Protein AF-A0AAP0E0J1-F1 (afdb_monomer_lite)

Sequence (272 aa):
MVQCCVVRVCVLVGDLDFHCGVVVLFGLFVNVFTDSGEQCCAVGLPSTINASVFDPFLRFWVDRRPNHHHLRLRGVPRRLCSPCVLTAHPTLFCPLCLEPHLLEQRVVPCSRCPSTAHLSCAAKSSPFLCPSCSGHSRPQFGDDDARVVVAAARIALLSLRRAAAARRAEAEWRAKEAALARKRAVEALERLASLCNWDGEEEEEEEEEEEEESESAVMAKKKAKKKKKKKKLRGYGKDGVFMNNGDALNVRLRDWVKLKMEENKKKKKKKK

Secondary structure (DSSP, 8-state):
----------------------------------TTS---------TT--GGGHHHHHHHHHHS---EEEEEETTEEEEEEHHHHHHH-TTSB-TTT--B--TT--EEE-SSSS-EEEHHHHTT-SS---TTTS-------TTTHHHHHHHHHHHHHHHHHHHHHHHHHHHHHHHHHHHHHHHHHHHHHHHHHHHHHHHHHHHHHHHHHHHHHHHHHHHHHHHHHHHHHHHHTTS-----------SSHHHHHHHHHHHHHHHHHHHHHTT-

Structure (mmCIF, N/CA/C/O backbone):
data_AF-A0AAP0E0J1-F1
#
_entry.id   AF-A0AAP0E0J1-F1
#
loop_
_atom_site.group_PDB
_atom_site.id
_atom_site.type_symbol
_atom_site.label_atom_id
_atom_site.label_alt_id
_atom_site.label_comp_id
_atom_site.label_asym_id
_atom_site.label_entity_id
_atom_site.label_seq_id
_atom_site.pdbx_PDB_ins_code
_atom_site.Cartn_x
_atom_site.Cartn_y
_atom_site.Cartn_z
_atom_site.occupancy
_atom_site.B_iso_or_equiv
_atom_site.auth_seq_id
_atom_site.auth_comp_id
_atom_site.auth_asym_id
_atom_site.auth_atom_id
_atom_site.pdbx_PDB_model_num
ATOM 1 N N . MET A 1 1 ? 25.194 20.420 3.749 1.00 32.22 1 MET A N 1
ATOM 2 C CA . MET A 1 1 ? 26.110 19.364 4.231 1.00 32.22 1 MET A CA 1
ATOM 3 C C . MET A 1 1 ? 26.492 18.503 3.041 1.00 32.22 1 MET A C 1
ATOM 5 O O . MET A 1 1 ? 25.659 17.759 2.544 1.00 32.22 1 MET A O 1
ATOM 9 N N . VAL A 1 2 ? 27.692 18.719 2.500 1.00 25.61 2 VAL A N 1
ATOM 10 C CA . VAL A 1 2 ? 28.214 17.996 1.333 1.00 25.61 2 VAL A CA 1
ATOM 11 C C . VAL A 1 2 ? 28.969 16.787 1.867 1.00 25.61 2 VAL A C 1
ATOM 13 O O . VAL A 1 2 ? 30.027 16.941 2.467 1.00 25.61 2 VAL A O 1
ATOM 16 N N . GLN A 1 3 ? 28.399 15.597 1.713 1.00 24.94 3 GLN A N 1
ATOM 17 C CA . GLN A 1 3 ? 29.087 14.354 2.043 1.00 24.94 3 GLN A CA 1
ATOM 18 C C . GLN A 1 3 ? 29.902 13.948 0.810 1.00 24.94 3 GLN A C 1
ATOM 20 O O . GLN A 1 3 ? 29.361 13.446 -0.175 1.00 24.94 3 GLN A O 1
ATOM 25 N N . CYS A 1 4 ? 31.200 14.249 0.832 1.00 25.47 4 CYS A N 1
ATOM 26 C CA . CYS A 1 4 ? 32.152 13.710 -0.131 1.00 25.47 4 CYS A CA 1
ATOM 27 C C . CYS A 1 4 ? 32.190 12.185 0.030 1.00 25.47 4 CYS A C 1
ATOM 29 O O . CYS A 1 4 ? 32.478 11.680 1.115 1.00 25.47 4 CYS A O 1
ATOM 31 N N . CYS A 1 5 ? 31.889 11.449 -1.040 1.00 27.12 5 CYS A N 1
ATOM 32 C CA . CYS A 1 5 ? 32.073 10.002 -1.081 1.00 27.12 5 CYS A CA 1
ATOM 33 C C . CYS A 1 5 ? 33.576 9.709 -1.126 1.00 27.12 5 CYS A C 1
ATOM 35 O O . CYS A 1 5 ? 34.190 9.740 -2.189 1.00 27.12 5 CYS A O 1
ATOM 37 N N . VAL A 1 6 ? 34.183 9.455 0.033 1.00 29.28 6 VAL A N 1
ATOM 38 C CA . VAL A 1 6 ? 35.519 8.860 0.103 1.00 29.28 6 VAL A CA 1
ATOM 39 C C . VAL A 1 6 ? 35.357 7.391 -0.276 1.00 29.28 6 VAL A C 1
ATOM 41 O O . VAL A 1 6 ? 34.816 6.605 0.499 1.00 29.28 6 VAL A O 1
ATOM 44 N N . VAL A 1 7 ? 35.791 7.014 -1.480 1.00 30.50 7 VAL A N 1
ATOM 45 C CA . VAL A 1 7 ? 35.937 5.601 -1.849 1.00 30.50 7 VAL A CA 1
ATOM 46 C C . VAL A 1 7 ? 37.110 5.058 -1.040 1.00 30.50 7 VAL A C 1
ATOM 48 O O . VAL A 1 7 ? 38.271 5.199 -1.418 1.00 30.50 7 VAL A O 1
ATOM 51 N N . ARG A 1 8 ? 36.813 4.490 0.127 1.00 32.59 8 ARG A N 1
ATOM 52 C CA . ARG A 1 8 ? 37.800 3.777 0.933 1.00 32.59 8 ARG A CA 1
ATOM 53 C C . ARG A 1 8 ? 37.925 2.376 0.339 1.00 32.59 8 ARG A C 1
ATOM 55 O O . ARG A 1 8 ? 37.055 1.534 0.533 1.00 32.59 8 ARG A O 1
ATOM 62 N N . VAL A 1 9 ? 38.977 2.141 -0.443 1.00 34.12 9 VAL A N 1
ATOM 63 C CA . VAL A 1 9 ? 39.348 0.785 -0.864 1.00 34.12 9 VAL A CA 1
ATOM 64 C C . VAL A 1 9 ? 39.928 0.090 0.365 1.00 34.12 9 VAL A C 1
ATOM 66 O O . VAL A 1 9 ? 41.108 0.235 0.672 1.00 34.12 9 VAL A O 1
ATOM 69 N N . CYS A 1 10 ? 39.087 -0.608 1.125 1.00 34.31 10 CYS A N 1
ATOM 70 C CA . CYS A 1 10 ? 39.560 -1.486 2.188 1.00 34.31 10 CYS A CA 1
ATOM 71 C C . CYS A 1 10 ? 40.053 -2.783 1.544 1.00 34.31 10 CYS A C 1
ATOM 73 O O . CYS A 1 10 ? 39.259 -3.645 1.172 1.00 34.31 10 CYS A O 1
ATOM 75 N N . VAL A 1 11 ? 41.370 -2.909 1.392 1.00 35.16 11 VAL A N 1
ATOM 76 C CA . VAL A 1 11 ? 41.999 -4.210 1.164 1.00 35.16 11 VAL A CA 1
ATOM 77 C C . VAL A 1 11 ? 41.965 -4.932 2.508 1.00 35.16 11 VAL A C 1
ATOM 79 O O . VAL A 1 11 ? 42.667 -4.541 3.436 1.00 35.16 11 VAL A O 1
ATOM 82 N N . LEU A 1 12 ? 41.103 -5.942 2.638 1.00 35.38 12 LEU A N 1
ATOM 83 C CA . LEU A 1 12 ? 41.162 -6.884 3.755 1.00 35.38 12 LEU A CA 1
ATOM 84 C C . LEU A 1 12 ? 42.427 -7.729 3.578 1.00 35.38 12 LEU A C 1
ATOM 86 O O . LEU A 1 12 ? 42.418 -8.738 2.877 1.00 35.38 12 LEU A O 1
ATOM 90 N N . VAL A 1 13 ? 43.522 -7.277 4.180 1.00 37.66 13 VAL A N 1
ATOM 91 C CA . VAL A 1 13 ? 44.673 -8.128 4.473 1.00 37.66 13 VAL A CA 1
ATOM 92 C C . VAL A 1 13 ? 44.346 -8.794 5.803 1.00 37.66 13 VAL A C 1
ATOM 94 O O . VAL A 1 13 ? 44.232 -8.111 6.815 1.00 37.66 13 VAL A O 1
ATOM 97 N N . GLY A 1 14 ? 44.080 -10.100 5.778 1.00 36.69 14 GLY A N 1
ATOM 98 C CA . GLY A 1 14 ? 43.917 -10.873 7.006 1.00 36.69 14 GLY A CA 1
ATOM 99 C C . GLY A 1 14 ? 45.227 -10.878 7.789 1.00 36.69 14 GLY A C 1
ATOM 100 O O . GLY A 1 14 ? 46.283 -11.115 7.205 1.00 36.69 14 GLY A O 1
ATOM 101 N N . ASP A 1 15 ? 45.132 -10.592 9.086 1.00 42.28 15 ASP A N 1
ATOM 102 C CA . ASP A 1 15 ? 46.241 -10.580 10.036 1.00 42.28 15 ASP A CA 1
ATOM 103 C C . ASP A 1 15 ? 46.924 -11.949 10.100 1.00 42.28 15 ASP A C 1
ATOM 105 O O . ASP A 1 15 ? 46.325 -12.915 10.566 1.00 42.28 15 ASP A O 1
ATOM 109 N N . LEU A 1 16 ? 48.180 -12.019 9.661 1.00 36.56 16 LEU A N 1
ATOM 110 C CA . LEU A 1 16 ? 49.175 -12.976 10.138 1.00 36.56 16 LEU A CA 1
ATOM 111 C C . LEU A 1 16 ? 50.556 -12.323 10.016 1.00 36.56 16 LEU A C 1
ATOM 113 O O . LEU A 1 16 ? 50.872 -11.668 9.021 1.00 36.56 16 LEU A O 1
ATOM 117 N N . ASP A 1 17 ? 51.323 -12.468 11.089 1.00 36.56 17 ASP A N 1
ATOM 118 C CA . ASP A 1 17 ? 52.533 -11.730 11.418 1.00 36.56 17 ASP A CA 1
ATOM 119 C C . ASP A 1 17 ? 53.625 -11.687 10.336 1.00 36.56 17 ASP A C 1
ATOM 121 O O . ASP A 1 17 ? 53.849 -12.613 9.557 1.00 36.56 17 ASP A O 1
ATOM 125 N N . PHE A 1 18 ? 54.344 -10.562 10.357 1.00 39.41 18 PHE A N 1
ATOM 126 C CA . PHE A 1 18 ? 55.533 -10.232 9.578 1.00 39.41 18 PHE A CA 1
ATOM 127 C C . PHE A 1 18 ? 56.574 -11.367 9.535 1.00 39.41 18 PHE A C 1
ATOM 129 O O . PHE A 1 18 ? 57.189 -11.666 10.551 1.00 39.41 18 PHE A O 1
ATOM 136 N N . HIS A 1 19 ? 56.879 -11.883 8.339 1.00 32.91 19 HIS A N 1
ATOM 137 C CA . HIS A 1 19 ? 58.248 -12.141 7.863 1.00 32.91 19 HIS A CA 1
ATOM 138 C C . HIS A 1 19 ? 58.254 -12.296 6.327 1.00 32.91 19 HIS A C 1
ATOM 140 O O . HIS A 1 19 ? 57.406 -12.965 5.744 1.00 32.91 19 HIS A O 1
ATOM 146 N N . CYS A 1 20 ? 59.199 -11.620 5.666 1.00 38.03 20 CYS A N 1
ATOM 147 C CA . CYS A 1 20 ? 59.329 -11.503 4.211 1.00 38.03 20 CYS A CA 1
ATOM 148 C C . CYS A 1 20 ? 59.345 -12.850 3.462 1.00 38.03 20 CYS A C 1
ATOM 150 O O . CYS A 1 20 ? 60.240 -13.662 3.684 1.00 38.03 20 CYS A O 1
ATOM 152 N N . GLY A 1 21 ? 58.462 -13.012 2.469 1.00 37.69 21 GLY A N 1
ATOM 153 C CA . GLY A 1 21 ? 58.644 -13.997 1.400 1.00 37.69 21 GLY A CA 1
ATOM 154 C C . GLY A 1 21 ? 57.358 -14.455 0.707 1.00 37.69 21 GLY A C 1
ATOM 155 O O . GLY A 1 21 ? 56.472 -15.000 1.346 1.00 37.69 21 GLY A O 1
ATOM 156 N N . VAL A 1 22 ? 57.358 -14.348 -0.628 1.00 29.75 22 VAL A N 1
ATOM 157 C CA . VAL A 1 22 ? 56.450 -14.991 -1.605 1.00 29.75 22 VAL A CA 1
ATOM 158 C C . VAL A 1 22 ? 55.120 -14.272 -1.896 1.00 29.75 22 VAL A C 1
ATOM 160 O O . VAL A 1 22 ? 54.202 -14.187 -1.090 1.00 29.75 22 VAL A O 1
ATOM 163 N N . VAL A 1 23 ? 55.025 -13.790 -3.139 1.00 38.00 23 VAL A N 1
ATOM 164 C CA . VAL A 1 23 ? 53.833 -13.221 -3.780 1.00 38.00 23 VAL A CA 1
ATOM 165 C C . VAL A 1 23 ? 52.857 -14.347 -4.129 1.00 38.00 23 VAL A C 1
ATOM 167 O O . VAL A 1 23 ? 53.190 -15.221 -4.927 1.00 38.00 23 VAL A O 1
ATOM 170 N N . VAL A 1 24 ? 51.635 -14.294 -3.594 1.00 34.28 24 VAL A N 1
ATOM 171 C CA . VAL A 1 24 ? 50.505 -15.117 -4.052 1.00 34.28 24 VAL A CA 1
ATOM 172 C C . VAL A 1 24 ? 49.365 -14.187 -4.468 1.00 34.28 24 VAL A C 1
ATOM 174 O O . VAL A 1 24 ? 48.796 -13.470 -3.649 1.00 34.28 24 VAL A O 1
ATOM 177 N N . LEU A 1 25 ? 49.050 -14.176 -5.766 1.00 40.16 25 LEU A N 1
ATOM 178 C CA . LEU A 1 25 ? 47.926 -13.439 -6.347 1.00 40.16 25 LEU A CA 1
ATOM 179 C C . LEU A 1 25 ? 46.601 -14.110 -5.945 1.00 40.16 25 LEU A C 1
ATOM 181 O O . LEU A 1 25 ? 46.156 -15.049 -6.602 1.00 40.16 25 LEU A O 1
ATOM 185 N N . PHE A 1 26 ? 45.959 -13.624 -4.881 1.00 35.69 26 PHE A N 1
ATOM 186 C CA . PHE A 1 26 ? 44.568 -13.961 -4.563 1.00 35.69 26 PHE A CA 1
ATOM 187 C C . PHE A 1 26 ? 43.607 -12.944 -5.194 1.00 35.69 26 PHE A C 1
ATOM 189 O O . PHE A 1 26 ? 43.820 -11.734 -5.132 1.00 35.69 26 PHE A O 1
ATOM 196 N N . GLY A 1 27 ? 42.550 -13.457 -5.830 1.00 45.41 27 GLY A N 1
ATOM 197 C CA . GLY A 1 27 ? 41.546 -12.679 -6.553 1.00 45.41 27 GLY A CA 1
ATOM 198 C C . GLY A 1 27 ? 40.910 -11.576 -5.704 1.00 45.41 27 GLY A C 1
ATOM 199 O O . GLY A 1 27 ? 40.241 -11.841 -4.707 1.00 45.41 27 GLY A O 1
ATOM 200 N N . LEU A 1 28 ? 41.090 -10.332 -6.146 1.00 42.50 28 LEU A N 1
ATOM 201 C CA . LEU A 1 28 ? 40.479 -9.137 -5.571 1.00 42.50 28 LEU A CA 1
ATOM 202 C C . LEU A 1 28 ? 38.964 -9.133 -5.826 1.00 42.50 28 LEU A C 1
ATOM 204 O O . LEU A 1 28 ? 38.495 -8.669 -6.865 1.00 42.50 28 LEU A O 1
ATOM 208 N N . PHE A 1 29 ? 38.181 -9.597 -4.853 1.00 39.94 29 PHE A N 1
ATOM 209 C CA . PHE A 1 29 ? 36.778 -9.202 -4.732 1.00 39.94 29 PHE A CA 1
ATOM 210 C C . PHE A 1 29 ? 36.712 -7.868 -3.983 1.00 39.94 29 PHE A C 1
ATOM 212 O O . PHE A 1 29 ? 36.721 -7.820 -2.755 1.00 39.94 29 PHE A O 1
ATOM 219 N N . VAL A 1 30 ? 36.651 -6.763 -4.726 1.00 43.81 30 VAL A N 1
ATOM 220 C CA . VAL A 1 30 ? 36.417 -5.438 -4.142 1.00 43.81 30 VAL A CA 1
ATOM 221 C C . VAL A 1 30 ? 34.922 -5.295 -3.854 1.00 43.81 30 VAL A C 1
ATOM 223 O O . VAL A 1 30 ? 34.135 -4.934 -4.727 1.00 43.81 30 VAL A O 1
ATOM 226 N N . ASN A 1 31 ? 34.513 -5.588 -2.620 1.00 41.03 31 ASN A N 1
ATOM 227 C CA . ASN A 1 31 ? 33.190 -5.210 -2.131 1.00 41.03 31 ASN A CA 1
ATOM 228 C C . ASN A 1 31 ? 33.233 -3.746 -1.679 1.00 41.03 31 ASN A C 1
ATOM 230 O O . ASN A 1 31 ? 33.706 -3.434 -0.589 1.00 41.03 31 ASN A O 1
ATOM 234 N N . VAL A 1 32 ? 32.743 -2.838 -2.524 1.00 41.91 32 VAL A N 1
ATOM 235 C CA . VAL A 1 32 ? 32.554 -1.431 -2.147 1.00 41.91 32 VAL A CA 1
ATOM 236 C C . VAL A 1 32 ? 31.268 -1.326 -1.329 1.00 41.91 32 VAL A C 1
ATOM 238 O O . VAL A 1 32 ? 30.173 -1.261 -1.884 1.00 41.91 32 VAL A O 1
ATOM 241 N N . PHE A 1 33 ? 31.397 -1.335 -0.004 1.00 35.91 33 PHE A N 1
ATOM 242 C CA . PHE A 1 33 ? 30.316 -0.962 0.906 1.00 35.91 33 PHE A CA 1
ATOM 243 C C . PHE A 1 33 ? 30.398 0.538 1.188 1.00 35.91 33 PHE A C 1
ATOM 245 O O . PHE A 1 33 ? 31.415 1.029 1.673 1.00 35.91 33 PHE A O 1
ATOM 252 N N . THR A 1 34 ? 29.330 1.275 0.886 1.00 42.97 34 THR A N 1
ATOM 253 C CA . THR A 1 34 ? 29.158 2.643 1.377 1.00 42.97 34 THR A CA 1
ATOM 254 C C . THR A 1 34 ? 28.476 2.613 2.746 1.00 42.97 34 THR A C 1
ATOM 256 O O . THR A 1 34 ? 27.609 1.778 3.014 1.00 42.97 34 THR A O 1
ATOM 259 N N . ASP A 1 35 ? 28.852 3.554 3.612 1.00 36.78 35 ASP A N 1
ATOM 260 C CA . ASP A 1 35 ? 28.410 3.680 5.015 1.00 36.78 35 ASP A CA 1
ATOM 261 C C . ASP A 1 35 ? 26.892 3.971 5.173 1.00 36.78 35 ASP A C 1
ATOM 263 O O . ASP A 1 35 ? 26.361 4.088 6.271 1.00 36.78 35 ASP A O 1
ATOM 267 N N . SER A 1 36 ? 26.152 4.080 4.063 1.00 48.28 36 SER A N 1
ATOM 268 C CA . SER A 1 36 ? 24.698 4.291 4.018 1.00 48.28 36 SER A CA 1
ATOM 269 C C . SER A 1 36 ? 23.874 2.994 3.944 1.00 48.28 36 SER A C 1
ATOM 271 O O . SER A 1 36 ? 22.646 3.054 3.850 1.00 48.28 36 SER A O 1
ATOM 273 N N . GLY A 1 37 ? 24.506 1.811 3.941 1.00 46.97 37 GLY A N 1
ATOM 274 C CA . GLY A 1 37 ? 23.814 0.538 3.672 1.00 46.97 37 GLY A CA 1
ATOM 275 C C . GLY A 1 37 ? 23.304 0.423 2.226 1.00 46.97 37 GLY A C 1
ATOM 276 O O . GLY A 1 37 ? 22.487 -0.446 1.894 1.00 46.97 37 GLY A O 1
ATOM 277 N N . GLU A 1 38 ? 23.775 1.309 1.348 1.00 48.03 38 GLU A N 1
ATOM 278 C CA . GLU A 1 38 ? 23.481 1.301 -0.075 1.00 48.03 38 GLU A CA 1
ATOM 279 C C . GLU A 1 38 ? 24.425 0.307 -0.752 1.00 48.03 38 GLU A C 1
ATOM 281 O O . GLU A 1 38 ? 25.580 0.590 -1.049 1.00 48.03 38 GLU A O 1
ATOM 286 N N . GLN A 1 39 ? 23.925 -0.902 -1.003 1.00 48.38 39 GLN A N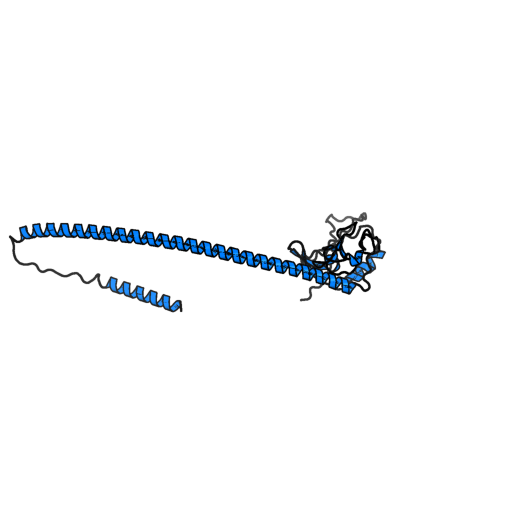 1
ATOM 287 C CA . GLN A 1 39 ? 24.578 -1.810 -1.938 1.00 48.38 39 GLN A CA 1
ATOM 288 C C . GLN A 1 39 ? 24.512 -1.183 -3.333 1.00 48.38 39 GLN A C 1
ATOM 290 O O . GLN A 1 39 ? 23.521 -1.333 -4.051 1.00 48.38 39 GLN A O 1
ATOM 295 N N . CYS A 1 40 ? 25.577 -0.490 -3.728 1.00 50.56 40 CYS A N 1
ATOM 296 C CA . CYS A 1 40 ? 25.899 -0.369 -5.139 1.00 50.56 40 CYS A CA 1
ATOM 297 C C . CYS A 1 40 ? 26.043 -1.793 -5.6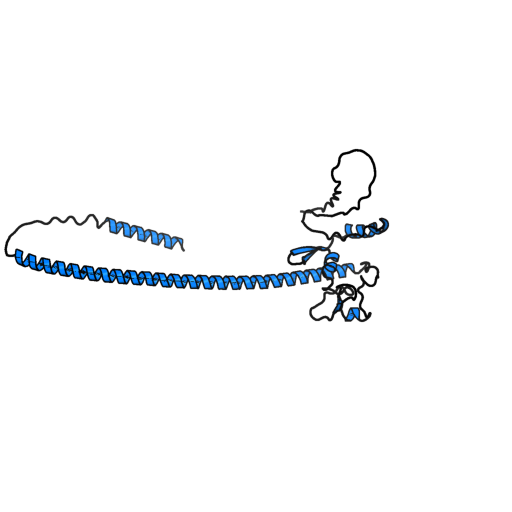71 1.00 50.56 40 CYS A C 1
ATOM 299 O O . CYS A 1 40 ? 26.761 -2.607 -5.089 1.00 50.56 40 CYS A O 1
ATOM 301 N N . CYS A 1 41 ? 25.321 -2.124 -6.741 1.00 49.69 41 CYS A N 1
ATOM 302 C CA . CYS A 1 41 ? 25.512 -3.398 -7.413 1.00 49.69 41 CYS A CA 1
ATOM 303 C C . CYS A 1 41 ? 26.964 -3.441 -7.899 1.00 49.69 41 CYS A C 1
ATOM 305 O O . CYS A 1 41 ? 27.280 -2.861 -8.936 1.00 49.69 41 CYS A O 1
ATOM 307 N N . ALA A 1 42 ? 27.843 -4.108 -7.150 1.00 49.53 42 ALA A N 1
ATOM 308 C CA . ALA A 1 42 ? 29.098 -4.595 -7.681 1.00 49.53 42 ALA A CA 1
ATOM 309 C C . ALA A 1 42 ? 28.703 -5.572 -8.790 1.00 49.53 42 ALA A C 1
ATOM 311 O O . ALA A 1 42 ? 28.317 -6.714 -8.539 1.00 49.53 42 ALA A O 1
ATOM 312 N N . VAL A 1 43 ? 28.651 -5.075 -10.024 1.00 47.84 43 VAL A N 1
ATOM 313 C CA . VAL A 1 43 ? 28.488 -5.929 -11.192 1.00 47.84 43 VAL A CA 1
ATOM 314 C C . VAL A 1 43 ? 29.745 -6.779 -11.195 1.00 47.84 43 VAL A C 1
ATOM 316 O O . VAL A 1 43 ? 30.826 -6.243 -11.422 1.00 47.84 43 VAL A O 1
ATOM 319 N N . GLY A 1 44 ? 29.613 -8.057 -10.833 1.00 42.81 44 GLY A N 1
ATOM 320 C CA . GLY A 1 44 ? 30.731 -8.989 -10.788 1.00 42.81 44 GLY A CA 1
ATOM 321 C C . GLY A 1 44 ? 31.473 -8.930 -12.114 1.00 42.81 44 GLY A C 1
ATOM 322 O O . GLY A 1 44 ? 30.953 -9.364 -13.143 1.00 42.81 44 GLY A O 1
ATOM 323 N N . LEU A 1 45 ? 32.649 -8.313 -12.098 1.00 45.31 45 LEU A N 1
ATOM 324 C CA . LEU A 1 45 ? 33.535 -8.297 -13.245 1.00 45.31 45 LEU A CA 1
ATOM 325 C C . LEU A 1 45 ? 34.074 -9.723 -13.402 1.00 45.31 45 LEU A C 1
ATOM 327 O O . LEU A 1 45 ? 34.506 -10.312 -12.408 1.00 45.31 45 LEU A O 1
ATOM 331 N N . PRO A 1 46 ? 34.021 -10.314 -14.606 1.00 46.00 46 PRO A N 1
ATOM 332 C CA . PRO A 1 46 ? 34.626 -11.618 -14.829 1.00 46.00 46 PRO A CA 1
ATOM 333 C C . PRO A 1 46 ? 36.133 -11.515 -14.559 1.00 46.00 46 PRO A C 1
ATOM 335 O O . PRO A 1 46 ? 36.776 -10.538 -14.939 1.00 46.00 46 PRO A O 1
ATOM 338 N N . SER A 1 47 ? 36.689 -12.519 -13.887 1.00 51.78 47 SER A N 1
ATOM 339 C CA . SER A 1 47 ? 38.036 -12.539 -13.297 1.00 51.78 47 SER A CA 1
ATOM 340 C C . SER A 1 47 ? 39.204 -12.523 -14.300 1.00 51.78 47 SER A C 1
ATOM 342 O O . SER A 1 47 ? 40.348 -12.725 -13.905 1.00 51.78 47 SER A O 1
ATOM 344 N N . THR A 1 48 ? 38.952 -12.289 -15.590 1.00 47.59 48 THR A N 1
ATOM 345 C CA . THR A 1 48 ? 39.923 -12.503 -16.677 1.00 47.59 48 THR A CA 1
ATOM 346 C C . THR A 1 48 ? 39.929 -11.399 -17.743 1.00 47.59 48 THR A C 1
ATOM 348 O O . THR A 1 48 ? 40.189 -11.668 -18.914 1.00 47.59 48 THR A O 1
ATOM 351 N N . ILE A 1 49 ? 39.657 -10.139 -17.379 1.00 49.91 49 ILE A N 1
ATOM 352 C CA . ILE A 1 49 ? 39.772 -9.014 -18.327 1.00 49.91 49 ILE A CA 1
ATOM 353 C C . ILE A 1 49 ? 41.133 -8.320 -18.173 1.00 49.91 49 ILE A C 1
ATOM 355 O O . ILE A 1 49 ? 41.503 -7.895 -17.081 1.00 49.91 49 ILE A O 1
ATOM 359 N N . ASN A 1 50 ? 41.855 -8.171 -19.288 1.00 52.19 50 ASN A N 1
ATOM 360 C CA . ASN A 1 50 ? 43.091 -7.391 -19.385 1.00 52.19 50 ASN A CA 1
ATOM 361 C C . ASN A 1 50 ? 42.895 -5.939 -18.905 1.00 52.19 50 ASN A C 1
ATOM 363 O O . ASN A 1 50 ? 41.937 -5.267 -19.294 1.00 52.19 50 ASN A O 1
ATOM 367 N N . ALA A 1 51 ? 43.854 -5.433 -18.121 1.00 55.69 51 ALA A N 1
ATOM 368 C CA . ALA A 1 51 ? 43.833 -4.095 -17.516 1.00 55.69 51 ALA A CA 1
ATOM 369 C C . ALA A 1 51 ? 43.685 -2.936 -18.528 1.00 55.69 51 ALA A C 1
ATOM 371 O O . ALA A 1 51 ? 43.213 -1.861 -18.169 1.00 55.69 51 ALA A O 1
ATOM 372 N N . SER A 1 52 ? 44.010 -3.152 -19.807 1.00 51.81 52 SER A N 1
ATOM 373 C CA . SER A 1 52 ? 43.881 -2.147 -20.872 1.00 51.81 52 SER A CA 1
ATOM 374 C C . SER A 1 52 ? 42.437 -1.855 -21.307 1.00 51.81 52 SER A C 1
ATOM 376 O O . SER A 1 52 ? 42.191 -0.824 -21.926 1.00 51.81 52 SER A O 1
ATOM 378 N N . VAL A 1 53 ? 41.465 -2.712 -20.967 1.00 53.72 53 VAL A N 1
ATOM 379 C CA . VAL A 1 53 ? 40.029 -2.493 -21.260 1.00 53.72 53 VAL A CA 1
ATOM 380 C C . VAL A 1 53 ? 39.315 -1.778 -20.098 1.00 53.72 53 VAL A C 1
ATOM 382 O O . VAL A 1 53 ? 38.184 -1.317 -20.238 1.00 53.72 53 VAL A O 1
ATOM 385 N N . PHE A 1 54 ? 39.978 -1.651 -18.945 1.00 49.62 54 PHE A N 1
ATOM 386 C CA . PHE A 1 54 ? 39.396 -1.105 -17.715 1.00 49.62 54 PHE A CA 1
ATOM 387 C C . PHE A 1 54 ? 39.350 0.430 -17.674 1.00 49.62 54 PHE A C 1
ATOM 389 O O . PHE A 1 54 ? 38.463 1.009 -17.043 1.00 49.62 54 PHE A O 1
ATOM 396 N N . ASP A 1 55 ? 40.275 1.093 -18.368 1.00 51.12 55 ASP A N 1
ATOM 397 C CA . ASP A 1 55 ? 40.482 2.544 -18.277 1.00 51.12 55 ASP A CA 1
ATOM 398 C C . ASP A 1 55 ? 39.302 3.382 -18.837 1.00 51.12 55 ASP A C 1
ATOM 400 O O . ASP A 1 55 ? 38.843 4.312 -18.164 1.00 51.12 55 ASP A O 1
ATOM 404 N N . PRO A 1 56 ? 38.670 3.030 -19.982 1.00 54.50 56 PRO A N 1
ATOM 405 C CA . PRO A 1 56 ? 37.490 3.757 -20.464 1.00 54.50 56 PRO A CA 1
ATOM 406 C C . PRO A 1 56 ? 36.260 3.559 -19.567 1.00 54.50 56 PRO A C 1
ATOM 408 O O . PRO A 1 56 ? 35.437 4.463 -19.417 1.00 54.50 56 PRO A O 1
ATOM 411 N N . PHE A 1 57 ? 36.131 2.376 -18.954 1.00 47.25 57 PHE A N 1
ATOM 412 C CA . PHE A 1 57 ? 34.979 2.025 -18.124 1.00 47.25 57 PHE A CA 1
ATOM 413 C C . PHE A 1 57 ? 35.004 2.777 -16.790 1.00 47.25 57 PHE A C 1
ATOM 415 O O . PHE A 1 57 ? 33.972 3.273 -16.351 1.00 47.25 57 PHE A O 1
ATOM 422 N N . LEU A 1 58 ? 36.178 2.922 -16.167 1.00 51.38 58 LEU A N 1
ATOM 423 C CA . LEU A 1 58 ? 36.328 3.692 -14.930 1.00 51.38 58 LEU A CA 1
ATOM 424 C C . LEU A 1 58 ? 36.213 5.203 -15.171 1.00 51.38 58 LEU A C 1
ATOM 426 O O . LEU A 1 58 ? 35.526 5.880 -14.408 1.00 51.38 58 LEU A O 1
ATOM 430 N N . ARG A 1 59 ? 36.785 5.736 -16.261 1.00 52.09 59 ARG A N 1
ATOM 431 C CA . ARG A 1 59 ? 36.649 7.165 -16.605 1.00 52.09 59 ARG A CA 1
ATOM 432 C C . ARG A 1 59 ? 35.199 7.587 -16.863 1.00 52.09 59 ARG A C 1
ATOM 434 O O . ARG A 1 59 ? 34.812 8.679 -16.457 1.00 52.09 59 ARG A O 1
ATOM 441 N N . PHE A 1 60 ? 34.365 6.714 -17.435 1.00 49.03 60 PHE A N 1
ATOM 442 C CA . PHE A 1 60 ? 32.932 6.993 -17.619 1.00 49.03 60 PHE A CA 1
ATOM 443 C C . PHE A 1 60 ? 32.157 7.121 -16.291 1.00 49.03 60 PHE A C 1
ATOM 445 O O . PHE A 1 60 ? 31.191 7.879 -16.210 1.00 49.03 60 PHE A O 1
ATOM 452 N N . TRP A 1 61 ? 32.575 6.407 -15.240 1.00 50.75 61 TRP A N 1
ATOM 453 C CA . TRP A 1 61 ? 31.911 6.426 -13.929 1.00 50.75 61 TRP A CA 1
ATOM 454 C C . TRP A 1 61 ? 32.382 7.557 -13.004 1.00 50.75 61 TRP A C 1
ATOM 456 O O . TRP A 1 61 ? 31.644 7.926 -12.092 1.00 50.75 61 TRP A O 1
ATOM 466 N N . VAL A 1 62 ? 33.579 8.110 -13.222 1.00 51.56 62 VAL A N 1
ATOM 467 C CA . VAL A 1 62 ? 34.171 9.130 -12.336 1.00 51.56 62 VAL A CA 1
ATOM 468 C C . VAL A 1 62 ? 33.649 10.548 -12.624 1.00 51.56 62 VAL A C 1
ATOM 470 O O . VAL A 1 62 ? 33.494 11.318 -11.680 1.00 51.56 62 VAL A O 1
ATOM 473 N N . ASP A 1 63 ? 33.283 10.881 -13.870 1.00 50.59 63 ASP A N 1
ATOM 474 C CA . ASP A 1 63 ? 32.895 12.261 -14.244 1.00 50.59 63 ASP A CA 1
ATOM 475 C C . ASP A 1 63 ? 31.380 12.539 -14.320 1.00 50.59 63 ASP A C 1
ATOM 477 O O . ASP A 1 63 ? 30.950 13.695 -14.320 1.00 50.59 63 ASP A O 1
ATOM 481 N N . ARG A 1 64 ? 30.519 11.511 -14.333 1.00 56.66 64 ARG A N 1
ATOM 482 C CA . ARG A 1 64 ? 29.056 11.695 -14.302 1.00 56.66 64 ARG A CA 1
ATOM 483 C C . ARG A 1 64 ? 28.498 11.238 -12.965 1.00 56.66 64 ARG A C 1
ATOM 485 O O . ARG A 1 64 ? 28.476 10.043 -12.687 1.00 56.66 64 ARG A O 1
ATOM 492 N N . ARG A 1 65 ? 27.962 12.170 -12.160 1.00 58.78 65 ARG A N 1
ATOM 493 C CA . ARG A 1 65 ? 27.164 11.816 -10.970 1.00 58.78 65 ARG A CA 1
ATOM 494 C C . ARG A 1 65 ? 26.080 10.821 -11.403 1.00 58.78 65 ARG A C 1
ATOM 496 O O . ARG A 1 65 ? 25.222 11.205 -12.203 1.00 58.78 65 ARG A O 1
ATOM 503 N N . PRO A 1 66 ? 26.085 9.568 -10.915 1.00 64.56 66 PRO A N 1
ATOM 504 C CA . PRO A 1 66 ? 25.077 8.608 -11.321 1.00 64.56 66 PRO A CA 1
ATOM 505 C C . PRO A 1 66 ? 23.708 9.147 -10.907 1.00 64.56 66 PRO A C 1
ATOM 507 O O . PRO A 1 66 ? 23.483 9.464 -9.736 1.00 64.56 66 PRO A O 1
ATOM 510 N N . ASN A 1 67 ? 22.789 9.276 -11.863 1.00 79.06 67 ASN A N 1
ATOM 511 C CA . ASN A 1 67 ? 21.395 9.555 -11.543 1.00 79.06 67 ASN A CA 1
ATOM 512 C C . ASN A 1 67 ? 20.853 8.338 -10.786 1.00 79.06 67 ASN A C 1
ATOM 514 O O . ASN A 1 67 ? 20.651 7.267 -11.364 1.00 79.06 67 ASN A O 1
ATOM 518 N N . HIS A 1 68 ? 20.695 8.492 -9.473 1.00 87.69 68 HIS A N 1
ATOM 519 C CA . HIS A 1 68 ? 20.132 7.470 -8.605 1.00 87.69 68 HIS A CA 1
ATOM 520 C C . HIS A 1 68 ? 18.613 7.596 -8.614 1.00 87.69 68 HIS A C 1
ATOM 522 O O . HIS A 1 68 ? 18.063 8.660 -8.333 1.00 87.69 68 HIS A O 1
ATOM 528 N N . HIS A 1 69 ? 17.934 6.491 -8.890 1.00 88.62 69 HIS A N 1
ATOM 529 C CA . HIS A 1 69 ? 16.482 6.408 -8.886 1.00 88.62 69 HIS A CA 1
ATOM 530 C C . HIS A 1 69 ? 16.005 5.666 -7.642 1.00 88.62 69 HIS A C 1
ATOM 532 O O . HIS A 1 69 ? 16.595 4.663 -7.238 1.00 88.62 69 HIS A O 1
ATOM 538 N N . HIS A 1 70 ? 14.910 6.134 -7.047 1.00 88.56 70 HIS A N 1
ATOM 539 C CA . HIS A 1 70 ? 14.258 5.453 -5.932 1.00 88.56 70 HIS A CA 1
ATOM 540 C C . HIS A 1 70 ? 13.279 4.404 -6.455 1.00 88.56 70 HIS A C 1
ATOM 542 O O . HIS A 1 70 ? 12.270 4.746 -7.071 1.00 88.56 70 HIS A O 1
ATOM 548 N N . LEU A 1 71 ? 13.562 3.128 -6.197 1.00 88.44 71 LEU A N 1
ATOM 549 C CA . LEU A 1 71 ? 12.699 2.015 -6.585 1.00 88.44 71 LEU A CA 1
ATOM 550 C C . LEU A 1 71 ? 12.321 1.176 -5.377 1.00 88.44 71 LEU A C 1
ATOM 552 O O . LEU A 1 71 ? 13.086 1.043 -4.424 1.00 88.44 71 LEU A O 1
ATOM 556 N N . ARG A 1 72 ? 11.139 0.561 -5.436 1.00 85.69 72 ARG A N 1
ATOM 557 C CA . ARG A 1 72 ? 10.775 -0.505 -4.507 1.00 85.69 72 ARG A CA 1
ATOM 558 C C . ARG A 1 72 ? 11.006 -1.856 -5.150 1.00 85.69 72 ARG A C 1
ATOM 560 O O . ARG A 1 72 ? 10.206 -2.294 -5.974 1.00 85.69 72 ARG A O 1
ATOM 567 N N . LEU A 1 73 ? 12.062 -2.531 -4.713 1.00 85.31 73 LEU A N 1
ATOM 568 C CA . LEU A 1 73 ? 12.329 -3.912 -5.083 1.00 85.31 73 LEU A CA 1
ATOM 569 C C . LEU A 1 73 ? 11.880 -4.812 -3.929 1.00 85.31 73 LEU A C 1
ATOM 571 O O . LEU A 1 73 ? 12.408 -4.715 -2.824 1.00 85.31 73 LEU A O 1
ATOM 575 N N . ARG A 1 74 ? 10.867 -5.656 -4.173 1.00 83.81 74 ARG A N 1
ATOM 576 C CA . ARG A 1 74 ? 10.291 -6.573 -3.164 1.00 83.81 74 ARG A CA 1
ATOM 577 C C . ARG A 1 74 ? 9.850 -5.864 -1.868 1.00 83.81 74 ARG A C 1
ATOM 579 O O . ARG A 1 74 ? 10.107 -6.333 -0.769 1.00 83.81 74 ARG A O 1
ATOM 586 N N . GLY A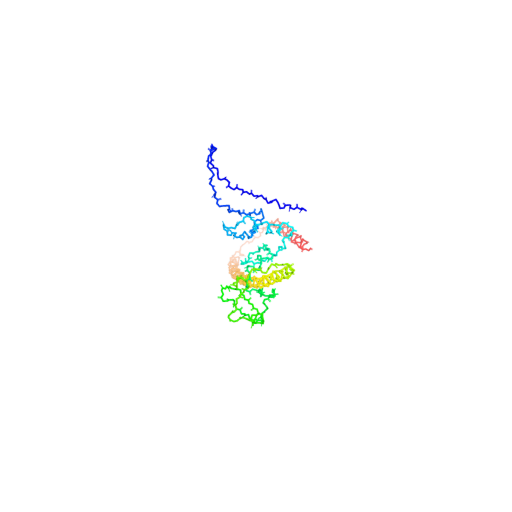 1 75 ? 9.232 -4.688 -1.997 1.00 84.88 75 GLY A N 1
ATOM 587 C CA . GLY A 1 75 ? 8.744 -3.888 -0.862 1.00 84.88 75 GLY A CA 1
ATOM 588 C C . GLY A 1 75 ? 9.799 -3.001 -0.186 1.00 84.88 75 GLY A C 1
ATOM 589 O O . GLY A 1 75 ? 9.439 -1.992 0.427 1.00 84.88 75 GLY A O 1
ATOM 590 N N . VAL A 1 76 ? 11.089 -3.285 -0.377 1.00 86.38 76 VAL A N 1
ATOM 591 C CA . VAL A 1 76 ? 12.187 -2.511 0.212 1.00 86.38 76 VAL A CA 1
ATOM 592 C C . VAL A 1 76 ? 12.558 -1.343 -0.712 1.00 86.38 76 VAL A C 1
ATOM 594 O O . VAL A 1 76 ? 12.816 -1.566 -1.899 1.00 86.38 76 VAL A O 1
ATOM 597 N N . PRO A 1 77 ? 12.570 -0.087 -0.221 1.00 87.31 77 PRO A N 1
ATOM 598 C CA . PRO A 1 77 ? 13.074 1.037 -1.000 1.00 87.31 77 PRO A CA 1
ATOM 599 C C . PRO A 1 77 ? 14.591 0.899 -1.194 1.00 87.31 77 PRO A C 1
ATOM 601 O O . PRO A 1 77 ? 15.331 0.690 -0.237 1.00 87.31 77 PRO A O 1
ATOM 604 N N . ARG A 1 78 ? 15.059 1.015 -2.436 1.00 89.44 78 ARG A N 1
ATOM 605 C CA . ARG A 1 78 ? 16.474 0.974 -2.824 1.00 89.44 78 ARG A CA 1
ATOM 606 C C . ARG A 1 78 ? 16.779 2.146 -3.754 1.00 89.44 78 ARG A C 1
ATOM 608 O O . ARG A 1 78 ? 15.906 2.579 -4.511 1.00 89.44 78 ARG A O 1
ATOM 615 N N . ARG A 1 79 ? 18.013 2.650 -3.704 1.00 89.81 79 ARG A N 1
ATOM 616 C CA . ARG A 1 79 ? 18.544 3.579 -4.707 1.00 89.81 79 ARG A CA 1
ATOM 617 C C . ARG A 1 79 ? 19.312 2.777 -5.744 1.00 89.81 79 ARG A C 1
ATOM 619 O O . ARG A 1 79 ? 20.217 2.035 -5.386 1.00 89.81 79 ARG A O 1
ATOM 626 N N . LEU A 1 80 ? 18.931 2.898 -7.009 1.00 88.94 80 LEU A N 1
ATOM 627 C CA . LEU A 1 80 ? 19.563 2.178 -8.110 1.00 88.94 80 LEU A CA 1
ATOM 628 C C . LEU A 1 80 ? 20.054 3.167 -9.163 1.00 88.94 80 LEU A C 1
ATOM 630 O O . LEU A 1 80 ? 19.362 4.127 -9.497 1.00 88.94 80 LEU A O 1
ATOM 634 N N . CYS A 1 81 ? 21.238 2.909 -9.708 1.00 90.06 81 CYS A N 1
ATOM 635 C CA . CYS A 1 81 ? 21.750 3.618 -10.874 1.00 90.06 81 CYS A CA 1
ATOM 636 C C . CYS A 1 81 ? 20.850 3.369 -12.105 1.00 90.06 81 CYS A C 1
ATOM 638 O O . CYS A 1 81 ? 20.234 2.305 -12.182 1.00 90.06 81 CYS A O 1
ATOM 640 N N . SER A 1 82 ? 20.776 4.276 -13.092 1.00 89.50 82 SER A N 1
ATOM 641 C CA . SER A 1 82 ? 19.947 4.046 -14.300 1.00 89.50 82 SER A CA 1
ATOM 642 C C . SER A 1 82 ? 20.192 2.672 -14.964 1.00 89.50 82 SER A C 1
ATOM 644 O O . SER A 1 82 ? 19.214 1.969 -15.215 1.00 89.50 82 SER A O 1
ATOM 646 N N . PRO A 1 83 ? 21.445 2.207 -15.167 1.00 86.12 83 PRO A N 1
ATOM 647 C CA . PRO A 1 83 ? 21.696 0.852 -15.674 1.00 86.12 83 PRO A CA 1
ATOM 648 C C . PRO A 1 83 ? 21.151 -0.260 -14.767 1.00 86.12 83 PRO A C 1
ATOM 650 O O . PRO A 1 83 ? 20.572 -1.226 -15.254 1.00 86.12 83 PRO A O 1
ATOM 653 N N . CYS A 1 84 ? 21.296 -0.102 -13.450 1.00 87.69 84 CYS A N 1
ATOM 654 C CA . CYS A 1 84 ? 20.828 -1.041 -12.433 1.00 87.69 84 CYS A CA 1
ATOM 655 C C . CYS A 1 84 ? 19.292 -1.170 -12.446 1.00 87.69 84 CYS A C 1
ATOM 657 O O . CYS A 1 84 ? 18.741 -2.246 -12.225 1.00 87.69 84 CYS A O 1
ATOM 659 N N . VAL A 1 85 ? 18.587 -0.066 -12.717 1.00 91.19 85 VAL A N 1
ATOM 660 C CA . VAL A 1 85 ? 17.125 -0.054 -12.876 1.00 91.19 85 VAL A CA 1
ATOM 661 C C . VAL A 1 85 ? 16.700 -0.889 -14.080 1.00 91.19 85 VAL A C 1
ATOM 663 O O . VAL A 1 85 ? 15.764 -1.681 -13.978 1.00 91.19 85 VAL A O 1
ATOM 666 N N . LEU A 1 86 ? 17.400 -0.734 -15.206 1.00 89.12 86 LEU A N 1
ATOM 667 C CA . LEU A 1 86 ? 17.112 -1.484 -16.426 1.00 89.12 86 LEU A CA 1
ATOM 668 C C . LEU A 1 86 ? 17.424 -2.979 -16.264 1.00 89.12 86 LEU A C 1
ATOM 670 O O . LEU A 1 86 ? 16.648 -3.819 -16.709 1.00 89.12 86 LEU A O 1
ATOM 674 N N . THR A 1 87 ? 18.510 -3.345 -15.579 1.00 88.00 87 THR A N 1
ATOM 675 C CA . THR A 1 87 ? 18.838 -4.764 -15.351 1.00 88.00 87 THR A CA 1
ATOM 676 C C . THR A 1 87 ? 17.896 -5.444 -14.359 1.00 88.00 87 THR A C 1
ATOM 678 O O . THR A 1 87 ? 17.597 -6.624 -14.526 1.00 88.00 87 THR A O 1
ATOM 681 N N . ALA A 1 88 ? 17.387 -4.721 -13.357 1.00 89.94 88 ALA A N 1
ATOM 682 C CA . ALA A 1 88 ? 16.445 -5.264 -12.376 1.00 89.94 88 ALA A CA 1
ATOM 683 C C . ALA A 1 88 ? 15.037 -5.518 -12.949 1.00 89.94 88 ALA A C 1
ATOM 685 O O . ALA A 1 88 ? 14.278 -6.312 -12.389 1.00 89.94 88 ALA A O 1
ATOM 686 N N . HIS A 1 89 ? 14.675 -4.851 -14.049 1.00 90.25 89 HIS A N 1
ATOM 687 C CA . HIS A 1 89 ? 13.321 -4.870 -14.604 1.00 90.25 89 HIS A CA 1
ATOM 688 C C . HIS A 1 89 ? 13.277 -5.133 -16.124 1.00 90.25 89 HIS A C 1
ATOM 690 O O . HIS A 1 89 ? 12.670 -4.349 -16.857 1.00 90.25 89 HIS A O 1
ATOM 696 N N . PRO A 1 90 ? 13.839 -6.254 -16.620 1.00 90.50 90 PRO A N 1
ATOM 697 C CA . PRO A 1 90 ? 13.944 -6.534 -18.058 1.00 90.50 90 PRO A CA 1
ATOM 698 C C . PRO A 1 90 ? 12.590 -6.729 -18.759 1.00 90.50 90 PRO A C 1
ATOM 700 O O . PRO A 1 90 ? 12.513 -6.659 -19.983 1.00 90.50 90 PRO A O 1
ATOM 703 N N . THR A 1 91 ? 11.524 -6.973 -17.993 1.00 92.56 91 THR A N 1
ATOM 704 C CA . THR A 1 91 ? 10.156 -7.155 -18.496 1.00 92.56 91 THR A CA 1
ATOM 705 C C . THR A 1 91 ? 9.355 -5.855 -18.547 1.00 92.56 91 THR A C 1
ATOM 707 O O . THR A 1 91 ? 8.266 -5.823 -19.115 1.00 92.56 91 THR A O 1
ATOM 710 N N . LEU A 1 92 ? 9.849 -4.761 -17.953 1.00 91.81 92 LEU A N 1
ATOM 711 C CA . LEU A 1 92 ? 9.091 -3.508 -17.855 1.00 91.81 92 LEU A CA 1
ATOM 712 C C . LEU A 1 92 ? 9.353 -2.535 -19.003 1.00 91.81 92 LEU A C 1
ATOM 714 O O . LEU A 1 92 ? 8.630 -1.549 -19.095 1.00 91.81 92 LEU A O 1
ATOM 718 N N . PHE A 1 93 ? 10.341 -2.784 -19.863 1.00 94.06 93 PHE A N 1
ATOM 719 C CA . PHE A 1 93 ? 10.672 -1.910 -20.989 1.00 94.06 93 PHE A CA 1
ATOM 720 C C . PHE A 1 93 ? 11.192 -2.696 -22.189 1.00 94.06 93 PHE A C 1
ATOM 722 O O . PHE A 1 93 ? 11.739 -3.788 -22.039 1.00 94.06 93 PHE A O 1
ATOM 729 N N . CYS A 1 94 ? 11.043 -2.120 -23.378 1.00 93.69 94 CYS A N 1
ATOM 730 C CA . CYS A 1 94 ? 11.581 -2.694 -24.599 1.00 93.69 94 CYS A CA 1
ATOM 731 C C . CYS A 1 94 ? 13.070 -2.324 -24.747 1.00 93.69 94 CYS A C 1
ATOM 733 O O . CYS A 1 94 ? 13.391 -1.136 -24.788 1.00 93.69 94 CYS A O 1
ATOM 735 N N . PRO A 1 95 ? 13.998 -3.288 -24.904 1.00 90.81 95 PRO A N 1
ATOM 736 C CA . PRO A 1 95 ? 15.427 -2.997 -25.035 1.00 90.81 95 PRO A CA 1
ATOM 737 C C . PRO A 1 95 ? 15.804 -2.320 -26.362 1.00 90.81 95 PRO A C 1
ATOM 739 O O . PRO A 1 95 ? 16.946 -1.901 -26.510 1.00 90.81 95 PRO A O 1
ATOM 742 N N . LEU A 1 96 ? 14.879 -2.238 -27.328 1.00 90.50 96 LEU A N 1
ATOM 743 C CA . LEU A 1 96 ? 15.112 -1.623 -28.638 1.00 90.50 96 LEU A CA 1
ATOM 744 C C . LEU A 1 96 ? 14.730 -0.138 -28.669 1.00 90.50 96 LEU A C 1
ATOM 746 O O . LEU A 1 96 ? 15.465 0.660 -29.235 1.00 90.50 96 LEU A O 1
ATOM 750 N N . CYS A 1 97 ? 13.596 0.244 -28.069 1.00 91.69 97 CYS A N 1
ATOM 751 C CA . CYS A 1 97 ? 13.142 1.642 -28.040 1.00 91.69 97 CYS A CA 1
ATOM 752 C C . CYS A 1 97 ? 13.254 2.313 -26.663 1.00 91.69 97 CYS A C 1
ATOM 754 O O . CYS A 1 97 ? 13.022 3.514 -26.560 1.00 91.69 97 CYS A O 1
ATOM 756 N N . LEU A 1 98 ? 13.602 1.559 -25.614 1.00 90.31 98 LEU A N 1
ATOM 757 C CA . LEU A 1 98 ? 13.694 2.010 -24.219 1.00 90.31 98 LEU A CA 1
ATOM 758 C C . LEU A 1 98 ? 12.378 2.556 -23.635 1.00 90.31 98 LEU A C 1
ATOM 760 O O . LEU A 1 98 ? 12.366 3.160 -22.563 1.00 90.31 98 LEU A O 1
ATOM 764 N N . GLU A 1 99 ? 11.245 2.318 -24.291 1.00 91.12 99 GLU A N 1
ATOM 765 C CA . GLU A 1 99 ? 9.939 2.685 -23.752 1.00 91.12 99 GLU A CA 1
ATOM 766 C C . GLU A 1 99 ? 9.398 1.603 -22.807 1.00 91.12 99 GLU A C 1
ATOM 768 O O . GLU A 1 99 ? 9.594 0.408 -23.061 1.00 91.12 99 GLU A O 1
ATOM 773 N N . PRO A 1 100 ? 8.729 1.998 -21.706 1.00 90.94 100 PRO A N 1
ATOM 774 C CA . PRO A 1 100 ? 8.116 1.051 -20.790 1.00 90.94 100 PRO A CA 1
ATOM 775 C C . PRO A 1 100 ? 6.910 0.360 -21.437 1.00 90.94 100 PRO A C 1
ATOM 777 O O . PRO A 1 100 ? 6.136 1.010 -22.135 1.00 90.94 100 PRO A O 1
ATOM 780 N N . HIS A 1 101 ? 6.705 -0.924 -21.137 1.00 91.50 101 HIS A N 1
ATOM 781 C CA . HIS A 1 101 ? 5.518 -1.655 -21.577 1.00 91.50 101 HIS A CA 1
ATOM 782 C C . HIS A 1 101 ? 4.282 -1.115 -20.850 1.00 91.50 101 HIS A C 1
ATOM 784 O O . HIS A 1 101 ? 4.143 -1.260 -19.629 1.00 91.50 101 HIS A O 1
ATOM 790 N N . LEU A 1 102 ? 3.386 -0.476 -21.598 1.00 82.75 102 LEU A N 1
ATOM 791 C CA . LEU A 1 102 ? 2.065 -0.095 -21.103 1.00 82.75 102 LEU A CA 1
ATOM 792 C C . LEU A 1 102 ? 1.104 -1.288 -21.213 1.00 82.75 102 LEU A C 1
ATOM 794 O O . LEU A 1 102 ? 1.348 -2.220 -21.977 1.00 82.75 102 LEU A O 1
ATOM 798 N N . LEU A 1 103 ? 0.018 -1.263 -20.431 1.00 74.19 103 LEU A N 1
ATOM 799 C CA . LEU A 1 103 ? -0.879 -2.404 -20.166 1.00 74.19 103 LEU A CA 1
ATOM 800 C C . LEU A 1 103 ? -1.552 -3.038 -21.405 1.00 74.19 103 LEU A C 1
ATOM 802 O O . LEU A 1 103 ? -2.184 -4.078 -21.271 1.00 74.19 103 LEU A O 1
ATOM 806 N N . GLU A 1 104 ? -1.395 -2.466 -22.598 1.00 79.12 104 GLU A N 1
ATOM 807 C CA . GLU A 1 104 ? -2.096 -2.887 -23.820 1.00 79.12 104 GLU A CA 1
ATOM 808 C C . GLU A 1 104 ? -1.158 -3.230 -24.988 1.00 79.12 104 GLU A C 1
ATOM 810 O O . GLU A 1 104 ? -1.606 -3.596 -26.076 1.00 79.12 104 GLU A O 1
ATOM 815 N N . GLN A 1 105 ? 0.159 -3.140 -24.798 1.00 86.69 105 GLN A N 1
ATOM 816 C CA . GLN A 1 105 ? 1.103 -3.418 -25.876 1.00 86.69 105 GLN A CA 1
ATOM 817 C C . GLN A 1 105 ? 1.400 -4.916 -25.974 1.00 86.69 105 GLN A C 1
ATOM 819 O O . GLN A 1 105 ? 1.807 -5.557 -25.005 1.00 86.69 105 GLN A O 1
ATOM 824 N N . ARG A 1 106 ? 1.249 -5.482 -27.179 1.00 93.50 106 ARG A N 1
ATOM 825 C CA . ARG A 1 106 ? 1.703 -6.850 -27.465 1.00 93.50 106 ARG A CA 1
ATOM 826 C C . ARG A 1 106 ? 3.226 -6.898 -27.375 1.00 93.50 106 ARG A C 1
ATOM 828 O O . ARG A 1 106 ? 3.917 -6.205 -28.127 1.00 93.50 106 ARG A O 1
ATOM 835 N N . VAL A 1 107 ? 3.733 -7.730 -26.473 1.00 95.12 107 VAL A N 1
ATOM 836 C 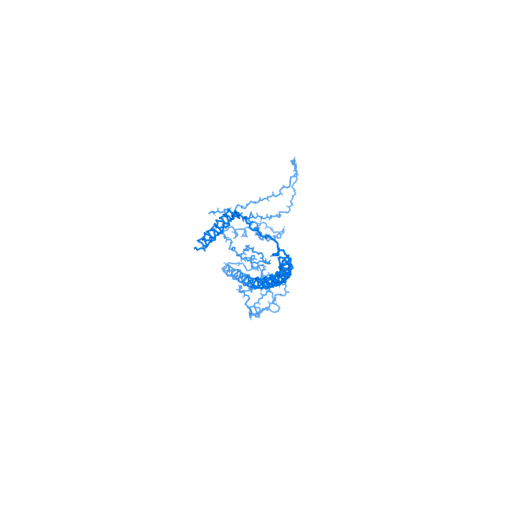CA . VAL A 1 107 ? 5.167 -7.943 -26.263 1.00 95.12 107 VAL A CA 1
ATOM 837 C C . VAL A 1 107 ? 5.592 -9.325 -26.745 1.00 95.12 107 VAL A C 1
ATOM 839 O O . VAL A 1 107 ? 4.835 -10.287 -26.647 1.00 95.12 107 VAL A O 1
ATOM 842 N N . VAL A 1 108 ? 6.813 -9.419 -27.262 1.00 95.19 108 VAL A N 1
ATOM 843 C CA . VAL A 1 108 ? 7.463 -10.657 -27.693 1.00 95.19 108 VAL A CA 1
ATOM 844 C C . VAL A 1 108 ? 8.656 -10.916 -26.769 1.00 95.19 108 VAL A C 1
ATOM 846 O O . VAL A 1 108 ? 9.514 -10.036 -26.628 1.00 95.19 108 VAL A O 1
ATOM 849 N N . PRO A 1 109 ? 8.728 -12.084 -26.110 1.00 95.81 109 PRO A N 1
ATOM 850 C CA . PRO A 1 109 ? 9.872 -12.442 -25.284 1.00 95.81 109 PRO A CA 1
ATOM 851 C C . PRO A 1 109 ? 11.086 -12.802 -26.146 1.00 95.81 109 PRO A C 1
ATOM 853 O O . PRO A 1 109 ? 10.963 -13.342 -27.245 1.00 95.81 109 PRO A O 1
ATOM 856 N N . CYS A 1 110 ? 12.279 -12.511 -25.635 1.00 95.69 110 CYS A N 1
ATOM 857 C CA . CYS A 1 110 ? 13.529 -13.006 -26.195 1.00 95.69 110 CYS A CA 1
ATOM 858 C C . CYS A 1 110 ? 13.606 -14.528 -26.022 1.00 95.69 110 CYS A C 1
ATOM 860 O O . CYS A 1 110 ? 13.274 -15.061 -24.966 1.00 95.69 110 CYS A O 1
ATOM 862 N N . SER A 1 111 ? 14.119 -15.230 -27.029 1.00 95.69 111 SER A N 1
ATOM 863 C CA . SER A 1 111 ? 14.279 -16.692 -26.980 1.00 95.69 111 SER A CA 1
ATOM 864 C C . SER A 1 111 ? 15.349 -17.191 -25.993 1.00 95.69 111 SER A C 1
ATOM 866 O O . SER A 1 111 ? 15.374 -18.377 -25.683 1.00 95.69 111 SER A O 1
ATOM 868 N N . ARG A 1 112 ? 16.233 -16.316 -25.486 1.00 95.25 112 ARG A N 1
ATOM 869 C CA . ARG A 1 112 ? 17.366 -16.692 -24.611 1.00 95.25 112 ARG A CA 1
ATOM 870 C C . ARG A 1 112 ? 17.332 -16.097 -23.200 1.00 95.25 112 ARG A C 1
ATOM 872 O O . ARG A 1 112 ? 18.127 -16.506 -22.360 1.00 95.25 112 ARG A O 1
ATOM 879 N N . CYS A 1 113 ? 16.490 -15.103 -22.927 1.00 93.69 113 CYS A N 1
ATOM 880 C CA . CYS A 1 113 ? 16.496 -14.386 -21.649 1.00 93.69 113 CYS A CA 1
ATOM 881 C C . CYS A 1 113 ? 15.117 -13.766 -21.351 1.00 93.69 113 CYS A C 1
ATOM 883 O O . CYS A 1 113 ? 14.300 -13.648 -22.262 1.00 93.69 113 CYS A O 1
ATOM 885 N N . PRO A 1 114 ? 14.839 -13.313 -20.113 1.00 94.44 114 PRO A N 1
ATOM 886 C CA . PRO A 1 114 ? 13.527 -12.768 -19.746 1.00 94.44 114 PRO A CA 1
ATOM 887 C C . PRO A 1 114 ? 13.253 -11.352 -20.291 1.00 94.44 114 PRO A C 1
ATOM 889 O O . PRO A 1 114 ? 12.320 -10.692 -19.840 1.00 94.44 114 PRO A O 1
ATOM 892 N N . SER A 1 115 ? 14.063 -10.838 -21.223 1.00 93.19 115 SER A N 1
ATOM 893 C CA . SER A 1 115 ? 13.800 -9.549 -21.868 1.00 93.19 115 SER A CA 1
ATOM 894 C C . SER A 1 115 ? 12.617 -9.648 -22.824 1.00 93.19 115 SER A C 1
ATOM 896 O O . SER A 1 115 ? 12.512 -10.594 -23.600 1.00 93.19 115 SER A O 1
ATOM 898 N N . THR A 1 116 ? 11.772 -8.626 -22.832 1.00 95.06 116 THR A N 1
ATOM 899 C CA . THR A 1 116 ? 10.613 -8.519 -23.729 1.00 95.06 116 THR A CA 1
ATOM 900 C C . THR A 1 116 ? 10.740 -7.277 -24.603 1.00 95.06 116 THR A C 1
ATOM 902 O O . THR A 1 116 ? 11.241 -6.257 -24.139 1.00 95.06 116 THR A O 1
ATOM 905 N N . ALA A 1 117 ? 10.294 -7.337 -25.855 1.00 95.12 117 ALA A N 1
ATOM 906 C CA . ALA A 1 117 ? 10.231 -6.182 -26.748 1.00 95.12 117 ALA A CA 1
ATOM 907 C C . ALA A 1 117 ? 8.825 -6.000 -27.314 1.00 95.12 117 ALA A C 1
ATOM 909 O O . ALA A 1 117 ? 8.064 -6.960 -27.396 1.00 95.12 117 ALA A O 1
ATOM 910 N N . HIS A 1 118 ? 8.479 -4.790 -27.754 1.00 95.06 118 HIS A N 1
ATOM 911 C CA . HIS A 1 118 ? 7.238 -4.585 -28.496 1.00 95.06 118 HIS A CA 1
ATOM 912 C C . HIS A 1 118 ? 7.216 -5.453 -29.754 1.00 95.06 118 HIS A C 1
ATOM 914 O O . HIS A 1 118 ? 8.228 -5.567 -30.447 1.00 95.06 118 HIS A O 1
ATOM 920 N N . LEU A 1 119 ? 6.047 -5.999 -30.089 1.00 94.12 119 LEU A N 1
ATOM 921 C CA . LEU A 1 119 ? 5.842 -6.758 -31.322 1.00 94.12 119 LEU A CA 1
ATOM 922 C C . LEU A 1 119 ? 6.263 -5.951 -32.563 1.00 94.12 119 LEU A C 1
ATOM 924 O O . LEU A 1 119 ? 6.913 -6.492 -33.451 1.00 94.12 119 LEU A O 1
ATOM 928 N N . SER A 1 120 ? 5.981 -4.643 -32.584 1.00 93.19 120 SER A N 1
ATOM 929 C CA . SER A 1 120 ? 6.401 -3.721 -33.651 1.00 93.19 120 SER A CA 1
ATOM 930 C C . SER A 1 120 ? 7.921 -3.547 -33.744 1.00 93.19 120 SER A C 1
ATOM 932 O O . SER A 1 120 ? 8.456 -3.397 -34.839 1.00 93.19 120 SER A O 1
ATOM 934 N N . CYS A 1 121 ? 8.634 -3.603 -32.616 1.00 92.69 121 CYS A N 1
ATOM 935 C CA . CYS A 1 121 ? 10.094 -3.540 -32.585 1.00 92.69 121 CYS A CA 1
ATOM 936 C C . CYS A 1 121 ? 10.738 -4.889 -32.947 1.00 92.69 121 CYS A C 1
ATOM 938 O O . CYS A 1 121 ? 11.812 -4.911 -33.542 1.00 92.69 121 CYS A O 1
ATOM 940 N N . ALA A 1 122 ? 10.085 -6.002 -32.601 1.00 92.56 122 ALA A N 1
ATOM 941 C CA . ALA A 1 122 ? 10.567 -7.363 -32.833 1.00 92.56 122 ALA A CA 1
ATOM 942 C C . ALA A 1 122 ? 10.252 -7.908 -34.238 1.00 92.56 122 ALA A C 1
ATOM 944 O O . ALA A 1 122 ? 10.877 -8.877 -34.658 1.00 92.56 122 ALA A O 1
ATOM 945 N N . ALA A 1 123 ? 9.329 -7.287 -34.983 1.00 80.50 123 ALA A N 1
ATOM 946 C CA . ALA A 1 123 ? 8.817 -7.772 -36.273 1.00 80.50 123 ALA A CA 1
ATOM 947 C C . ALA A 1 123 ? 9.885 -8.044 -37.354 1.00 80.50 123 ALA A C 1
ATOM 949 O O . ALA A 1 123 ? 9.587 -8.672 -38.364 1.00 80.50 123 ALA A O 1
ATOM 950 N N . LYS A 1 124 ? 11.125 -7.587 -37.156 1.00 78.12 124 LYS A N 1
ATOM 951 C CA . LYS A 1 124 ? 12.239 -7.783 -38.091 1.00 78.12 124 LYS A CA 1
ATOM 952 C C . LYS A 1 124 ? 13.001 -9.100 -37.888 1.00 78.12 124 LYS A C 1
ATOM 954 O O . LYS A 1 124 ? 13.788 -9.457 -38.758 1.00 78.12 124 LYS A O 1
ATOM 959 N N . SER A 1 125 ? 12.809 -9.815 -36.774 1.00 74.56 125 SER A N 1
ATOM 960 C CA . SER A 1 125 ? 13.540 -11.056 -36.481 1.00 74.56 125 SER A CA 1
ATOM 961 C C . SER A 1 125 ? 12.664 -12.115 -35.805 1.00 74.56 125 SER A C 1
ATOM 963 O O . SER A 1 125 ? 12.249 -11.977 -34.656 1.00 74.56 125 SER A O 1
ATOM 965 N N . SER A 1 126 ? 12.405 -13.217 -36.515 1.00 86.62 126 SER A N 1
ATOM 966 C CA . SER A 1 126 ? 11.787 -14.427 -35.964 1.00 86.62 126 SER A CA 1
ATOM 967 C C . SER A 1 126 ? 12.812 -15.572 -35.953 1.00 86.62 126 SER A C 1
ATOM 969 O O . SER A 1 126 ? 13.228 -15.985 -37.037 1.00 86.62 126 SER A O 1
ATOM 971 N N . PRO A 1 127 ? 13.217 -16.117 -34.786 1.00 92.38 127 PRO A N 1
ATOM 972 C CA . PRO A 1 127 ? 12.830 -15.742 -33.420 1.00 92.38 127 PRO A CA 1
ATOM 973 C C . PRO A 1 127 ? 13.517 -14.458 -32.918 1.00 92.38 127 PRO A C 1
ATOM 975 O O . PRO A 1 127 ? 14.669 -14.180 -33.250 1.00 92.38 127 PRO A O 1
ATOM 978 N N . PHE A 1 128 ? 12.829 -13.698 -32.058 1.00 94.69 128 PHE A N 1
ATOM 979 C CA . PHE A 1 128 ? 13.384 -12.474 -31.477 1.00 94.69 128 PHE A CA 1
ATOM 980 C C . PHE A 1 128 ? 14.548 -12.793 -30.521 1.00 94.69 128 PHE A C 1
ATOM 982 O O . PHE A 1 128 ? 14.430 -13.603 -29.591 1.00 94.69 128 PHE A O 1
ATOM 989 N N . LEU A 1 129 ? 15.676 -12.117 -30.743 1.00 94.44 129 LEU A N 1
ATOM 990 C CA . LEU A 1 129 ? 16.845 -12.103 -29.867 1.00 94.44 129 LEU A CA 1
ATOM 991 C C . LEU A 1 129 ? 17.106 -10.661 -29.433 1.00 94.44 129 LEU A C 1
ATOM 993 O O . LEU A 1 129 ? 17.266 -9.774 -30.271 1.00 94.44 129 LEU A O 1
ATOM 997 N N . CYS A 1 130 ? 17.156 -10.416 -28.123 1.00 91.69 130 CYS A N 1
ATOM 998 C CA . CYS A 1 130 ? 17.475 -9.086 -27.616 1.00 91.69 130 CYS A CA 1
ATOM 999 C C . CYS A 1 130 ? 18.940 -8.716 -27.930 1.00 91.69 130 CYS A C 1
ATOM 1001 O O . CYS A 1 130 ? 19.770 -9.618 -28.086 1.00 91.69 130 CYS A O 1
ATOM 1003 N N . PRO A 1 131 ? 19.294 -7.415 -27.948 1.00 87.06 131 PRO A N 1
ATOM 1004 C CA . PRO A 1 131 ? 20.660 -6.965 -28.237 1.00 87.06 131 PRO A CA 1
ATOM 1005 C C . PRO A 1 131 ? 21.735 -7.612 -27.353 1.00 87.06 131 PRO A C 1
ATOM 1007 O O . PRO A 1 131 ? 22.858 -7.816 -27.789 1.00 87.06 131 PRO A O 1
ATOM 1010 N N . SER A 1 132 ? 21.395 -7.977 -26.111 1.00 86.12 132 SER A N 1
ATOM 1011 C CA . SER A 1 132 ? 22.326 -8.667 -25.207 1.00 86.12 132 SER A CA 1
ATOM 1012 C C . SER A 1 132 ? 22.559 -10.138 -25.571 1.00 86.12 132 SER A C 1
ATOM 1014 O O . SER A 1 132 ? 23.607 -10.682 -25.245 1.00 86.12 132 SER A O 1
ATOM 1016 N N . CYS A 1 133 ? 21.597 -10.793 -26.225 1.00 90.69 133 CYS A N 1
ATOM 1017 C CA . CYS A 1 133 ? 21.650 -12.214 -26.574 1.00 90.69 133 CYS A CA 1
ATOM 1018 C C . CYS A 1 133 ? 22.092 -12.476 -28.018 1.00 90.69 133 CYS A C 1
ATOM 1020 O O . CYS A 1 133 ? 22.530 -13.591 -28.311 1.00 90.69 133 CYS A O 1
ATOM 1022 N N . SER A 1 134 ? 21.967 -11.485 -28.905 1.00 89.94 134 SER A N 1
ATOM 1023 C CA . SER A 1 134 ? 22.424 -11.556 -30.298 1.00 89.94 134 SER A CA 1
ATOM 1024 C C . SER A 1 134 ? 23.945 -11.437 -30.446 1.00 89.94 134 SER A C 1
ATOM 1026 O O . SER A 1 134 ? 24.457 -11.581 -31.549 1.00 89.94 134 SER A O 1
ATOM 1028 N N . GLY A 1 135 ? 24.680 -11.198 -29.354 1.00 82.50 135 GLY A N 1
ATOM 1029 C CA . GLY A 1 135 ? 26.139 -11.066 -29.384 1.00 82.50 135 GLY A CA 1
ATOM 1030 C C . GLY A 1 135 ? 26.623 -9.758 -30.009 1.00 82.50 135 GLY A C 1
ATOM 1031 O O . GLY A 1 135 ? 27.827 -9.539 -30.103 1.00 82.50 135 GLY A O 1
ATOM 1032 N N . HIS A 1 136 ? 25.711 -8.862 -30.395 1.00 73.62 136 HIS A N 1
ATOM 1033 C CA . HIS A 1 136 ? 26.089 -7.496 -30.713 1.00 73.62 136 HIS A CA 1
ATOM 1034 C C . HIS A 1 136 ? 26.614 -6.836 -29.438 1.00 73.62 136 HIS A C 1
ATOM 1036 O O . HIS A 1 136 ? 25.991 -6.922 -28.375 1.00 73.62 136 HIS A O 1
ATOM 1042 N N . SER A 1 137 ? 27.789 -6.207 -29.538 1.00 65.75 137 SER A N 1
ATOM 1043 C CA . SER A 1 137 ? 28.333 -5.372 -28.471 1.00 65.75 137 SER A CA 1
ATOM 1044 C C . SER A 1 137 ? 27.216 -4.467 -27.970 1.00 65.75 137 SER A C 1
ATOM 1046 O O . SER A 1 137 ? 26.543 -3.838 -28.793 1.00 65.75 137 SER A O 1
ATOM 1048 N N . ARG A 1 138 ? 26.987 -4.448 -26.646 1.00 61.62 138 ARG A N 1
ATOM 1049 C CA . ARG A 1 138 ? 25.990 -3.569 -26.013 1.00 61.62 138 ARG A CA 1
ATOM 1050 C C . ARG A 1 138 ? 26.039 -2.208 -26.708 1.00 61.62 138 ARG A C 1
ATOM 1052 O O . ARG A 1 138 ? 27.163 -1.731 -26.891 1.00 61.62 138 ARG A O 1
ATOM 1059 N N . PRO A 1 139 ? 24.891 -1.616 -27.095 1.00 58.56 139 PRO A N 1
ATOM 1060 C CA . PRO A 1 139 ? 24.894 -0.301 -27.716 1.00 58.56 139 PRO A CA 1
ATOM 1061 C C . PRO A 1 139 ? 25.750 0.611 -26.842 1.00 58.56 139 PRO A C 1
ATOM 1063 O O . PRO A 1 139 ? 25.463 0.798 -25.658 1.00 58.56 139 PRO A O 1
ATOM 1066 N N . GLN A 1 140 ? 26.887 1.042 -27.390 1.00 61.66 140 GLN A N 1
ATOM 1067 C CA . GLN A 1 140 ? 27.737 2.011 -26.725 1.00 61.66 140 GLN A CA 1
ATOM 1068 C C . GLN A 1 140 ? 26.877 3.266 -26.659 1.00 61.66 140 GLN A C 1
ATOM 1070 O O . GLN A 1 140 ? 26.417 3.740 -27.693 1.00 61.66 140 GLN A O 1
ATOM 1075 N N . PHE A 1 141 ? 26.560 3.723 -25.451 1.00 61.41 141 PHE A N 1
ATOM 1076 C CA . PHE A 1 141 ? 25.492 4.688 -25.174 1.00 61.41 141 PHE A CA 1
ATOM 1077 C C . PHE A 1 141 ? 25.771 6.126 -25.671 1.00 61.41 141 PHE A C 1
ATOM 1079 O O . PHE A 1 141 ? 25.255 7.076 -25.095 1.00 61.41 141 PHE A O 1
ATOM 1086 N N . GLY A 1 142 ? 26.561 6.292 -26.738 1.00 55.81 142 GLY A N 1
ATOM 1087 C CA . GLY A 1 142 ? 27.124 7.561 -27.206 1.00 55.81 142 GLY A CA 1
ATOM 1088 C C . GLY A 1 142 ? 26.108 8.694 -27.356 1.00 55.81 142 GLY A C 1
ATOM 1089 O O . GLY A 1 142 ? 26.408 9.801 -26.928 1.00 55.81 142 GLY A O 1
ATOM 1090 N N . ASP A 1 143 ? 24.892 8.395 -27.833 1.00 66.12 143 ASP A N 1
ATOM 1091 C CA . ASP A 1 143 ? 23.792 9.370 -27.956 1.00 66.12 143 ASP A CA 1
ATOM 1092 C C . ASP A 1 143 ? 22.504 8.960 -27.205 1.00 66.12 143 ASP A C 1
ATOM 1094 O O . ASP A 1 143 ? 21.583 9.759 -27.016 1.00 66.12 143 ASP A O 1
ATOM 1098 N N . ASP A 1 144 ? 22.433 7.716 -26.722 1.00 73.06 144 ASP A N 1
ATOM 1099 C CA . ASP A 1 144 ? 21.238 7.150 -26.080 1.00 73.06 144 ASP A CA 1
ATOM 1100 C C . ASP A 1 144 ? 21.210 7.325 -24.555 1.00 73.06 144 ASP A C 1
ATOM 1102 O O . ASP A 1 144 ? 20.224 6.963 -23.905 1.00 73.06 144 ASP A O 1
ATOM 1106 N N . ASP A 1 145 ? 22.246 7.919 -23.960 1.00 79.56 145 ASP A N 1
ATOM 1107 C CA . ASP A 1 145 ? 22.330 8.159 -22.515 1.00 79.56 145 ASP A CA 1
ATOM 1108 C C . ASP A 1 145 ? 21.099 8.898 -21.965 1.00 79.56 145 ASP A C 1
ATOM 1110 O O . ASP A 1 145 ? 20.548 8.534 -20.920 1.00 79.56 145 ASP A O 1
ATOM 1114 N N . ALA A 1 146 ? 20.610 9.907 -22.693 1.00 87.19 146 ALA A N 1
ATOM 1115 C CA . ALA A 1 146 ? 19.408 10.642 -22.309 1.00 87.19 146 ALA A CA 1
ATOM 1116 C C . ALA A 1 146 ? 18.168 9.733 -22.304 1.00 87.19 146 ALA A C 1
ATOM 1118 O O . ALA A 1 146 ? 17.371 9.769 -21.363 1.00 87.19 146 ALA A O 1
ATOM 1119 N N . ARG A 1 147 ? 18.024 8.863 -23.313 1.00 87.38 147 ARG A N 1
ATOM 1120 C CA . ARG A 1 147 ? 16.904 7.913 -23.409 1.00 87.38 147 ARG A CA 1
ATOM 1121 C C . ARG A 1 147 ? 16.960 6.872 -22.300 1.00 87.38 147 ARG A C 1
ATOM 1123 O O . ARG A 1 147 ? 15.928 6.569 -21.709 1.00 87.38 147 ARG A O 1
ATOM 1130 N N . VAL A 1 148 ? 18.152 6.384 -21.958 1.00 87.50 148 VAL A N 1
ATOM 1131 C CA . VAL A 1 148 ? 18.375 5.458 -20.838 1.00 87.50 148 VAL A CA 1
ATOM 1132 C C . VAL A 1 148 ? 17.963 6.086 -19.510 1.00 87.50 148 VAL A C 1
ATOM 1134 O O . VAL A 1 148 ? 17.259 5.451 -18.723 1.00 87.50 148 VAL A O 1
ATOM 1137 N N . VAL A 1 149 ? 18.356 7.338 -19.256 1.00 89.69 149 VAL A N 1
ATOM 1138 C CA . VAL A 1 149 ? 17.965 8.054 -18.032 1.00 89.69 149 VAL A CA 1
ATOM 1139 C C . VAL A 1 149 ? 16.452 8.265 -17.984 1.00 89.69 149 VAL A C 1
ATOM 1141 O O . VAL A 1 149 ? 15.842 8.012 -16.944 1.00 89.69 149 VAL A O 1
ATOM 1144 N N . VAL A 1 150 ? 15.829 8.666 -19.096 1.00 91.00 150 VAL A N 1
ATOM 1145 C CA . VAL A 1 150 ? 14.370 8.846 -19.182 1.00 91.00 150 VAL A CA 1
ATOM 1146 C C . VAL A 1 150 ? 13.633 7.521 -18.970 1.00 91.00 150 VAL A C 1
ATOM 1148 O O . VAL A 1 150 ? 12.653 7.479 -18.225 1.00 91.00 150 VAL A O 1
ATOM 1151 N N . ALA A 1 151 ? 14.108 6.428 -19.564 1.00 90.94 151 ALA A N 1
ATOM 1152 C CA . ALA A 1 151 ? 13.539 5.095 -19.395 1.00 90.94 151 ALA A CA 1
ATOM 1153 C C . ALA A 1 151 ? 13.626 4.621 -17.939 1.00 90.94 151 ALA A C 1
ATOM 1155 O O . ALA A 1 151 ? 12.619 4.214 -17.354 1.00 90.94 151 ALA A O 1
ATOM 1156 N N . ALA A 1 152 ? 14.803 4.752 -17.321 1.00 91.69 152 ALA A N 1
ATOM 1157 C CA . ALA A 1 152 ? 15.008 4.420 -15.916 1.00 91.69 152 ALA A CA 1
ATOM 1158 C C . ALA A 1 152 ? 14.115 5.267 -14.995 1.00 91.69 152 ALA A C 1
ATOM 1160 O O . ALA A 1 152 ? 13.455 4.719 -14.110 1.00 91.69 152 ALA A O 1
ATOM 1161 N N . ALA A 1 153 ? 14.010 6.576 -15.249 1.00 92.81 153 ALA A N 1
ATOM 1162 C CA . ALA A 1 153 ? 13.134 7.471 -14.497 1.00 92.81 153 ALA A CA 1
ATOM 1163 C C . ALA A 1 153 ? 11.653 7.081 -14.635 1.00 92.81 153 ALA A C 1
ATOM 1165 O O . ALA A 1 153 ? 10.916 7.081 -13.648 1.00 92.81 153 ALA A O 1
ATOM 1166 N N . ARG A 1 154 ? 11.204 6.689 -15.837 1.00 93.56 154 ARG A N 1
ATOM 1167 C CA . ARG A 1 154 ? 9.834 6.202 -16.073 1.00 93.56 154 ARG A CA 1
ATOM 1168 C C . ARG A 1 154 ? 9.556 4.901 -15.320 1.00 93.56 154 ARG A C 1
ATOM 1170 O O . ARG A 1 154 ? 8.513 4.794 -14.676 1.00 93.56 154 ARG A O 1
ATOM 1177 N N . ILE A 1 155 ? 10.480 3.939 -15.346 1.00 91.81 155 ILE A N 1
ATOM 1178 C CA . ILE A 1 155 ? 10.356 2.684 -14.584 1.00 91.81 155 ILE A CA 1
ATOM 1179 C C . ILE A 1 155 ? 10.292 2.976 -13.082 1.00 91.81 155 ILE A C 1
ATOM 1181 O O . ILE A 1 155 ? 9.427 2.440 -12.385 1.00 91.81 155 ILE A O 1
ATOM 1185 N N . ALA A 1 156 ? 11.156 3.866 -12.589 1.00 92.06 156 ALA A N 1
ATOM 1186 C CA . ALA A 1 156 ? 11.156 4.281 -11.194 1.00 92.06 156 ALA A CA 1
ATOM 1187 C C . ALA A 1 156 ? 9.823 4.925 -10.795 1.00 92.06 156 ALA A C 1
ATOM 1189 O O . ALA A 1 156 ? 9.208 4.522 -9.808 1.00 92.06 156 ALA A O 1
ATOM 1190 N N . LEU A 1 157 ? 9.315 5.850 -11.612 1.00 92.00 157 LEU A N 1
ATOM 1191 C CA . LEU A 1 157 ? 8.018 6.485 -11.399 1.00 92.00 157 LEU A CA 1
ATOM 1192 C C . LEU A 1 157 ? 6.872 5.464 -11.383 1.00 92.00 157 LEU A C 1
ATOM 1194 O O . LEU A 1 157 ? 6.004 5.537 -10.515 1.00 92.00 157 LEU A O 1
ATOM 1198 N N . LEU A 1 158 ? 6.857 4.499 -12.307 1.00 90.62 158 LEU A N 1
ATOM 1199 C CA . LEU A 1 158 ? 5.841 3.442 -12.341 1.00 90.62 158 LEU A CA 1
ATOM 1200 C C . LEU A 1 158 ? 5.914 2.538 -11.101 1.00 90.62 158 LEU A C 1
ATOM 1202 O O . LEU A 1 158 ? 4.875 2.226 -10.516 1.00 90.62 158 LEU A O 1
ATOM 1206 N N . SER A 1 159 ? 7.120 2.163 -10.660 1.00 90.62 159 SER A N 1
ATOM 1207 C CA . SER A 1 159 ? 7.332 1.414 -9.412 1.00 90.62 159 SER A CA 1
ATOM 1208 C C . SER A 1 159 ? 6.797 2.192 -8.204 1.00 90.62 159 SER A C 1
ATOM 1210 O O . SER A 1 159 ? 6.027 1.649 -7.408 1.00 90.62 159 SER A O 1
ATOM 1212 N N . LEU A 1 160 ? 7.115 3.486 -8.108 1.00 89.81 160 LEU A N 1
ATOM 1213 C CA . LEU A 1 160 ? 6.635 4.364 -7.040 1.00 89.81 160 LEU A CA 1
ATOM 1214 C C . LEU A 1 160 ? 5.113 4.544 -7.072 1.00 89.81 160 LEU A C 1
ATOM 1216 O O . LEU A 1 160 ? 4.478 4.478 -6.022 1.00 89.81 160 LEU A O 1
ATOM 1220 N N . ARG A 1 161 ? 4.504 4.711 -8.252 1.00 92.50 161 ARG A N 1
ATOM 1221 C CA . ARG A 1 161 ? 3.042 4.813 -8.405 1.00 92.50 161 ARG A CA 1
ATOM 1222 C C . ARG A 1 161 ? 2.333 3.541 -7.950 1.00 92.50 161 ARG A C 1
ATOM 1224 O O . ARG A 1 161 ? 1.382 3.635 -7.178 1.00 92.50 161 ARG A O 1
ATOM 1231 N N . ARG A 1 162 ? 2.817 2.362 -8.362 1.00 91.06 162 ARG A N 1
ATOM 1232 C CA . ARG A 1 162 ? 2.277 1.065 -7.909 1.00 91.06 162 ARG A CA 1
ATOM 1233 C C . ARG A 1 162 ? 2.401 0.913 -6.395 1.00 91.06 162 ARG A C 1
ATOM 1235 O O . ARG A 1 162 ? 1.439 0.548 -5.729 1.00 91.06 162 ARG A O 1
ATOM 1242 N N . ALA A 1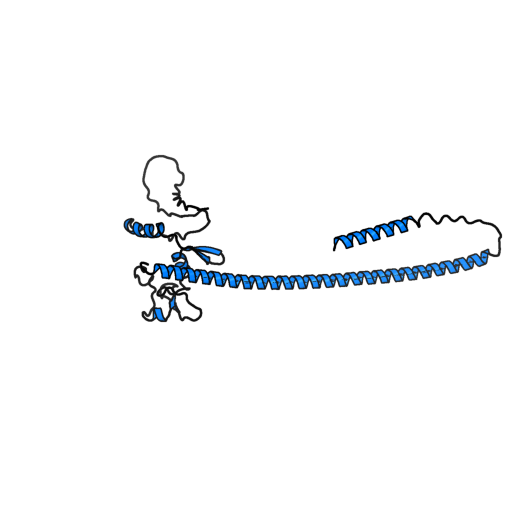 163 ? 3.557 1.267 -5.839 1.00 89.56 163 ALA A N 1
ATOM 1243 C CA . ALA A 1 163 ? 3.782 1.237 -4.400 1.00 89.56 163 ALA A CA 1
ATOM 1244 C C . ALA A 1 163 ? 2.883 2.215 -3.625 1.00 89.56 163 ALA A C 1
ATOM 1246 O O . ALA A 1 163 ? 2.412 1.885 -2.537 1.00 89.56 163 ALA A O 1
ATOM 1247 N N . ALA A 1 164 ? 2.652 3.414 -4.158 1.00 92.06 164 ALA A N 1
ATOM 1248 C CA . ALA A 1 164 ? 1.761 4.400 -3.559 1.00 92.06 164 ALA A CA 1
ATOM 1249 C C . ALA A 1 164 ? 0.300 3.934 -3.605 1.00 92.06 164 ALA A C 1
ATOM 1251 O O . ALA A 1 164 ? -0.401 4.050 -2.605 1.00 92.06 164 ALA A O 1
ATOM 1252 N N . ALA A 1 165 ? -0.145 3.365 -4.730 1.00 92.88 165 ALA A N 1
ATOM 1253 C CA . ALA A 1 165 ? -1.483 2.793 -4.864 1.00 92.88 165 ALA A CA 1
ATOM 1254 C C . ALA A 1 165 ? -1.709 1.640 -3.873 1.00 92.88 165 ALA A C 1
ATOM 1256 O O . ALA A 1 165 ? -2.693 1.661 -3.140 1.00 92.88 165 ALA A O 1
ATOM 1257 N N . ALA A 1 166 ? -0.758 0.704 -3.773 1.00 91.06 166 ALA A N 1
ATOM 1258 C CA . ALA A 1 166 ? -0.818 -0.390 -2.803 1.00 91.06 166 ALA A CA 1
ATOM 1259 C C . ALA A 1 166 ? -0.921 0.127 -1.357 1.00 91.06 166 ALA A C 1
ATOM 1261 O O . ALA A 1 166 ? -1.764 -0.337 -0.597 1.00 91.06 166 ALA A O 1
ATOM 1262 N N . ARG A 1 167 ? -0.132 1.150 -0.995 1.00 92.12 167 ARG A N 1
ATOM 1263 C CA . ARG A 1 167 ? -0.197 1.772 0.339 1.00 92.12 167 ARG A CA 1
ATOM 1264 C C . ARG A 1 167 ? -1.532 2.450 0.636 1.00 92.12 167 ARG A C 1
ATOM 1266 O O . ARG A 1 167 ? -1.967 2.412 1.781 1.00 92.12 167 ARG A O 1
ATOM 1273 N N . ARG A 1 168 ? -2.172 3.079 -0.356 1.00 95.50 168 ARG A N 1
ATOM 1274 C CA . ARG A 1 168 ? -3.509 3.670 -0.175 1.00 95.50 168 ARG A CA 1
ATOM 1275 C C . ARG A 1 168 ? -4.556 2.588 0.062 1.00 95.50 168 ARG A C 1
ATOM 1277 O O . ARG A 1 168 ? -5.275 2.673 1.048 1.00 95.50 168 ARG A O 1
ATOM 1284 N N . ALA A 1 169 ? -4.562 1.542 -0.764 1.00 96.56 169 ALA A N 1
ATOM 1285 C CA . ALA A 1 169 ? -5.478 0.414 -0.600 1.00 96.56 169 ALA A CA 1
ATOM 1286 C C . ALA A 1 169 ? -5.316 -0.266 0.774 1.00 96.56 169 ALA A C 1
ATOM 1288 O O . ALA A 1 169 ? -6.296 -0.555 1.455 1.00 96.56 169 ALA A O 1
ATOM 1289 N N . GLU A 1 170 ? -4.075 -0.463 1.222 1.00 96.25 170 GLU A N 1
ATOM 1290 C CA . GLU A 1 170 ? -3.772 -1.041 2.534 1.00 96.25 170 GLU A CA 1
ATOM 1291 C C . GLU A 1 170 ? -4.213 -0.128 3.694 1.00 96.25 170 GLU A C 1
ATOM 1293 O O . GLU A 1 170 ? -4.752 -0.600 4.694 1.00 96.25 170 GLU A O 1
ATOM 1298 N N . ALA A 1 171 ? -4.016 1.188 3.568 1.00 96.75 171 ALA A N 1
ATOM 1299 C CA . ALA A 1 171 ? -4.470 2.157 4.563 1.00 96.75 171 ALA A CA 1
ATOM 1300 C C . ALA A 1 171 ? -6.004 2.205 4.661 1.00 96.75 171 ALA A C 1
ATOM 1302 O O . ALA A 1 171 ? -6.546 2.226 5.765 1.00 96.75 171 ALA A O 1
ATOM 1303 N N . GLU A 1 172 ? -6.705 2.170 3.526 1.00 98.00 172 GLU A N 1
ATOM 1304 C CA . GLU A 1 172 ? -8.168 2.099 3.480 1.00 98.00 172 GLU A CA 1
ATOM 1305 C C . GLU A 1 172 ? -8.694 0.814 4.121 1.00 98.00 172 GLU A C 1
ATOM 1307 O O . GLU A 1 172 ? -9.655 0.857 4.891 1.00 98.00 172 GLU A O 1
ATOM 1312 N N . TRP A 1 173 ? -8.049 -0.323 3.848 1.00 98.19 173 TRP A N 1
ATOM 1313 C CA . TRP A 1 173 ? -8.388 -1.594 4.482 1.00 98.19 173 TRP A CA 1
ATOM 1314 C C . TRP A 1 173 ? -8.245 -1.519 6.006 1.00 98.19 173 TRP A C 1
ATOM 1316 O O . TRP A 1 173 ? -9.201 -1.802 6.729 1.00 98.19 173 TRP A O 1
ATOM 1326 N N . ARG A 1 174 ? -7.102 -1.029 6.505 1.00 96.75 174 ARG A N 1
ATOM 1327 C CA . ARG A 1 174 ? -6.884 -0.854 7.951 1.00 96.75 174 ARG A CA 1
ATOM 1328 C C . ARG A 1 174 ? -7.874 0.116 8.589 1.00 96.75 174 ARG A C 1
ATOM 1330 O O . ARG A 1 174 ? -8.309 -0.105 9.717 1.00 96.75 174 ARG A O 1
ATOM 1337 N N . ALA A 1 175 ? -8.256 1.182 7.887 1.00 98.31 175 ALA A N 1
ATOM 1338 C CA . ALA A 1 175 ? -9.265 2.114 8.379 1.00 98.31 175 ALA A CA 1
ATOM 1339 C C . ALA A 1 175 ? -10.638 1.436 8.537 1.00 98.31 175 ALA A C 1
ATOM 1341 O O . ALA A 1 175 ? -11.311 1.649 9.549 1.00 98.31 175 ALA A O 1
ATOM 1342 N N . LYS A 1 176 ? -11.027 0.585 7.575 1.00 98.38 176 LYS A N 1
ATOM 1343 C CA . LYS A 1 176 ? -12.269 -0.203 7.628 1.00 98.38 176 LYS A CA 1
ATOM 1344 C C . LYS A 1 176 ? -12.248 -1.221 8.768 1.00 98.38 176 LYS A C 1
ATOM 1346 O O . LYS A 1 176 ? -13.207 -1.278 9.534 1.00 98.38 176 LYS A O 1
ATOM 1351 N N . GLU A 1 177 ? -11.155 -1.963 8.941 1.00 98.44 177 GLU A N 1
ATOM 1352 C CA . GLU A 1 177 ? -11.001 -2.906 10.060 1.00 98.44 177 GLU A CA 1
ATOM 1353 C C . GLU A 1 177 ? -11.087 -2.205 11.419 1.00 98.44 177 GLU A C 1
ATOM 1355 O O . GLU A 1 177 ? -11.830 -2.641 12.298 1.00 98.44 177 GLU A O 1
ATOM 1360 N N . ALA A 1 178 ? -10.397 -1.074 11.580 1.00 97.81 178 ALA A N 1
ATOM 1361 C CA . ALA A 1 178 ? -10.441 -0.300 12.816 1.00 97.81 178 ALA A CA 1
ATOM 1362 C C . ALA A 1 178 ? -11.847 0.257 13.105 1.00 97.81 178 ALA A C 1
ATOM 1364 O O . ALA A 1 178 ? -12.266 0.311 14.262 1.00 97.81 178 ALA A O 1
ATOM 1365 N N . ALA A 1 179 ? -12.594 0.665 12.074 1.00 98.38 179 ALA A N 1
ATOM 1366 C CA . ALA A 1 179 ? -13.977 1.111 12.227 1.00 98.38 179 ALA A CA 1
ATOM 1367 C C . ALA A 1 179 ? -14.904 -0.031 12.673 1.00 98.38 179 ALA A C 1
ATOM 1369 O O . ALA A 1 179 ? -15.698 0.158 13.595 1.00 98.38 179 ALA A O 1
ATOM 1370 N N . LEU A 1 180 ? -14.765 -1.221 12.081 1.00 98.06 180 LEU A N 1
ATOM 1371 C CA . LEU A 1 180 ? -15.522 -2.407 12.488 1.00 98.06 180 LEU A CA 1
ATOM 1372 C C . LEU A 1 180 ? -15.181 -2.845 13.918 1.00 98.06 180 LEU A C 1
ATOM 1374 O O . LEU A 1 180 ? -16.083 -3.179 14.681 1.00 98.06 180 LEU A O 1
ATOM 1378 N N . ALA A 1 181 ? -13.905 -2.798 14.308 1.00 98.31 181 ALA A N 1
ATOM 1379 C CA . ALA A 1 181 ? -13.482 -3.100 15.673 1.00 98.31 181 ALA A CA 1
ATOM 1380 C C . ALA A 1 181 ? -14.090 -2.122 16.692 1.00 98.31 181 ALA A C 1
ATOM 1382 O O . ALA A 1 181 ? -14.613 -2.556 17.716 1.00 98.31 181 ALA A O 1
ATOM 1383 N N . ARG A 1 182 ? -14.100 -0.814 16.387 1.00 98.12 182 ARG A N 1
ATOM 1384 C CA . ARG A 1 182 ? -14.768 0.192 17.230 1.00 98.12 182 ARG A CA 1
ATOM 1385 C C . ARG A 1 182 ? -16.264 -0.065 17.348 1.00 98.12 182 ARG A C 1
ATOM 1387 O O . ARG A 1 182 ? -16.783 -0.011 18.454 1.00 98.12 182 ARG A O 1
ATOM 1394 N N . LYS A 1 183 ? -16.941 -0.384 16.240 1.00 98.69 183 LYS A N 1
ATOM 1395 C CA . LYS A 1 183 ? -18.372 -0.708 16.256 1.00 98.69 183 LYS A CA 1
ATOM 1396 C C . LYS A 1 183 ? -18.666 -1.891 17.186 1.00 98.69 183 LYS A C 1
ATOM 1398 O O . LYS A 1 183 ? -19.519 -1.774 18.052 1.00 98.69 183 LYS A O 1
ATOM 1403 N N . ARG A 1 184 ? -17.897 -2.979 17.078 1.00 98.50 184 ARG A N 1
ATOM 1404 C CA . ARG A 1 184 ? -18.038 -4.152 17.961 1.00 98.50 184 ARG A CA 1
ATOM 1405 C C . ARG A 1 184 ? -17.772 -3.824 19.431 1.00 98.50 184 ARG A C 1
ATOM 1407 O O . ARG A 1 184 ? -18.450 -4.355 20.301 1.00 98.50 184 ARG A O 1
ATOM 1414 N N . ALA A 1 185 ? -16.793 -2.966 19.714 1.00 98.44 185 ALA A N 1
ATOM 1415 C CA . ALA A 1 185 ? -16.506 -2.535 21.080 1.00 98.44 185 ALA A CA 1
ATOM 1416 C C . ALA A 1 185 ? -17.657 -1.703 21.669 1.00 98.44 185 ALA A C 1
ATOM 1418 O O . ALA A 1 185 ? -18.025 -1.912 22.818 1.00 98.44 185 ALA A O 1
ATOM 1419 N N . VAL A 1 186 ? -18.249 -0.805 20.877 1.00 98.38 186 VAL A N 1
ATOM 1420 C CA . VAL A 1 186 ? -19.427 -0.028 21.289 1.00 98.38 186 VAL A CA 1
ATOM 1421 C C . VAL A 1 186 ? -20.621 -0.948 21.546 1.00 98.38 186 VAL A C 1
ATOM 1423 O O . VAL A 1 186 ? -21.199 -0.871 22.621 1.00 98.38 186 VAL A O 1
ATOM 1426 N N . GLU A 1 187 ? -20.918 -1.887 20.643 1.00 98.31 187 GLU A N 1
ATOM 1427 C CA . GLU A 1 187 ? -21.997 -2.872 20.834 1.00 98.31 187 GLU A CA 1
ATOM 1428 C C . GLU A 1 187 ? -21.789 -3.729 22.098 1.00 98.31 187 GLU A C 1
ATOM 1430 O O . GLU A 1 187 ? -22.741 -4.058 22.801 1.00 98.31 187 GLU A O 1
ATOM 1435 N N . ALA A 1 188 ? -20.543 -4.092 22.420 1.00 98.38 188 ALA A N 1
ATOM 1436 C CA . ALA A 1 188 ? -20.232 -4.813 23.652 1.00 98.38 188 ALA A CA 1
ATOM 1437 C C . ALA A 1 188 ? -20.473 -3.953 24.905 1.00 98.38 188 ALA A C 1
ATOM 1439 O O . ALA A 1 188 ? -21.021 -4.446 25.887 1.00 98.38 188 ALA A O 1
ATOM 1440 N N . LEU A 1 189 ? -20.102 -2.670 24.864 1.00 98.06 189 LEU A N 1
ATOM 1441 C CA . LEU A 1 189 ? -20.357 -1.731 25.959 1.00 98.06 189 LEU A CA 1
ATOM 1442 C C . LEU A 1 189 ? -21.854 -1.448 26.139 1.00 98.06 189 LEU A C 1
ATOM 1444 O O . LEU A 1 189 ? -22.310 -1.362 27.271 1.00 98.06 189 LEU A O 1
ATOM 1448 N N . GLU A 1 190 ? -22.624 -1.356 25.054 1.00 98.25 190 GLU A N 1
ATOM 1449 C CA . GLU A 1 190 ? -24.086 -1.203 25.107 1.00 98.25 190 GLU A CA 1
ATOM 1450 C C . GLU A 1 190 ? -24.760 -2.412 25.771 1.00 98.25 190 GLU A C 1
ATOM 1452 O O . GLU A 1 190 ? -25.678 -2.244 26.573 1.00 98.25 190 GLU A O 1
ATOM 1457 N N . ARG A 1 191 ? -24.268 -3.631 25.508 1.00 98.00 191 ARG A N 1
ATOM 1458 C CA . ARG A 1 191 ? -24.747 -4.842 26.197 1.00 98.00 191 ARG A CA 1
ATOM 1459 C C . ARG A 1 191 ? -24.433 -4.821 27.690 1.00 98.00 191 ARG A C 1
ATOM 1461 O O . ARG A 1 191 ? -25.299 -5.174 28.478 1.00 98.00 191 ARG A O 1
ATOM 1468 N N . LEU A 1 192 ? -23.231 -4.389 28.079 1.00 97.25 192 LEU A N 1
ATOM 1469 C CA . LEU A 1 192 ? -22.864 -4.260 29.495 1.00 97.25 192 LEU A CA 1
ATOM 1470 C C . LEU A 1 192 ? -23.694 -3.188 30.205 1.00 97.25 192 LEU A C 1
ATOM 1472 O O . LEU A 1 192 ? -24.174 -3.426 31.303 1.00 97.25 192 LEU A O 1
ATOM 1476 N N . ALA A 1 193 ? -23.902 -2.036 29.565 1.00 96.56 193 ALA A N 1
ATOM 1477 C CA . ALA A 1 193 ? -24.752 -0.982 30.108 1.00 96.56 193 ALA A CA 1
ATOM 1478 C C . ALA A 1 193 ? -26.205 -1.444 30.256 1.00 96.56 193 ALA A C 1
ATOM 1480 O O . ALA A 1 193 ? -26.857 -1.070 31.221 1.00 96.56 193 ALA A O 1
ATOM 1481 N N . SER A 1 194 ? -26.690 -2.271 29.322 1.00 96.12 194 SER A N 1
ATOM 1482 C CA . SER A 1 194 ? -28.002 -2.897 29.456 1.00 96.12 194 SER A CA 1
ATOM 1483 C C . SER A 1 194 ? -28.033 -3.756 30.716 1.00 96.12 194 SER A C 1
ATOM 1485 O O . SER A 1 194 ? -28.869 -3.477 31.555 1.00 96.12 194 SER A O 1
ATOM 1487 N N . LEU A 1 195 ? -27.095 -4.704 30.887 1.00 94.62 195 LEU A N 1
ATOM 1488 C CA . LEU A 1 195 ? -27.004 -5.590 32.063 1.00 94.62 195 LEU A CA 1
ATOM 1489 C C . LEU A 1 195 ? -26.980 -4.828 33.398 1.00 94.62 195 LEU A C 1
ATOM 1491 O O . LEU A 1 195 ? -27.778 -5.141 34.266 1.00 94.62 195 LEU A O 1
ATOM 1495 N N . CYS A 1 196 ? -26.168 -3.775 33.527 1.00 94.06 196 CYS A N 1
ATOM 1496 C CA . CYS A 1 196 ? -26.106 -2.992 34.767 1.00 94.06 196 CYS A CA 1
ATOM 1497 C C . CYS A 1 196 ? -27.405 -2.247 35.112 1.00 94.06 196 CYS A C 1
ATOM 1499 O O . CYS A 1 196 ? -27.577 -1.856 36.261 1.00 94.06 196 CYS A O 1
ATOM 1501 N N . ASN A 1 197 ? -28.284 -1.993 34.137 1.00 93.12 197 ASN A N 1
ATOM 1502 C CA . ASN A 1 197 ? -29.592 -1.414 34.434 1.00 93.12 197 ASN A CA 1
ATOM 1503 C C . ASN A 1 197 ? -30.551 -2.472 35.002 1.00 93.12 197 ASN A C 1
ATOM 1505 O O . ASN A 1 197 ? -31.338 -2.126 35.869 1.00 93.12 197 ASN A O 1
ATOM 1509 N N . TRP A 1 198 ? -30.456 -3.737 34.564 1.00 88.38 198 TRP A N 1
ATOM 1510 C CA . TRP A 1 198 ? -31.250 -4.833 35.144 1.00 88.38 198 TRP A CA 1
ATOM 1511 C C . TRP A 1 198 ? -30.837 -5.103 36.591 1.00 88.38 198 TRP A C 1
ATOM 1513 O O . TRP A 1 198 ? -31.704 -5.248 37.439 1.00 88.38 198 TRP A O 1
ATOM 1523 N N . ASP A 1 199 ? -29.529 -5.082 36.883 1.00 87.81 199 ASP A N 1
ATOM 1524 C CA . ASP A 1 199 ? -29.027 -5.272 38.252 1.00 87.81 199 ASP A CA 1
ATOM 1525 C C . ASP A 1 199 ? -29.583 -4.200 39.220 1.00 87.81 199 ASP A C 1
ATOM 1527 O O . ASP A 1 199 ? -29.820 -4.483 40.387 1.00 87.81 199 ASP A O 1
ATOM 1531 N N . GLY A 1 200 ? -29.810 -2.969 38.741 1.00 85.25 200 GLY A N 1
ATOM 1532 C CA . GLY A 1 200 ? -30.403 -1.897 39.550 1.00 85.25 200 GLY A CA 1
ATOM 1533 C C . GLY A 1 200 ? -31.921 -2.011 39.720 1.00 85.25 200 GLY A C 1
ATOM 1534 O O . GLY A 1 200 ? -32.434 -1.622 40.760 1.00 85.25 200 GLY A O 1
ATOM 1535 N N . GLU A 1 201 ? -32.631 -2.544 38.721 1.00 87.50 201 GLU A N 1
ATOM 1536 C CA . GLU A 1 201 ? -34.073 -2.812 38.818 1.00 87.50 201 GLU A CA 1
ATOM 1537 C C . GLU A 1 201 ? -34.353 -3.958 39.809 1.00 87.50 201 GLU A C 1
ATOM 1539 O O . GLU A 1 201 ? -35.271 -3.840 40.613 1.00 87.50 201 GLU A O 1
ATOM 1544 N N . GLU A 1 202 ? -33.530 -5.018 39.819 1.00 86.50 202 GLU A N 1
ATOM 1545 C CA . GLU A 1 202 ? -33.635 -6.105 40.810 1.00 86.50 202 GLU A CA 1
ATOM 1546 C C . GLU A 1 202 ? -33.354 -5.609 42.243 1.00 86.50 202 GLU A C 1
ATOM 1548 O O . GLU A 1 202 ? -34.090 -5.961 43.161 1.00 86.50 202 GLU A O 1
ATOM 1553 N N . GLU A 1 203 ? -32.342 -4.750 42.446 1.00 87.31 203 GLU A N 1
ATOM 1554 C CA . GLU A 1 203 ? -32.065 -4.146 43.763 1.00 87.31 203 GLU A CA 1
ATOM 1555 C C . GLU A 1 203 ? -33.212 -3.229 44.242 1.00 87.31 203 GLU A C 1
ATOM 1557 O O . GLU A 1 203 ? -33.563 -3.264 45.420 1.00 87.31 203 GLU A O 1
ATOM 1562 N N . GLU A 1 204 ? -33.819 -2.427 43.354 1.00 88.94 204 GLU A N 1
ATOM 1563 C CA . GLU A 1 204 ? -34.970 -1.575 43.703 1.00 88.94 204 GLU A CA 1
ATOM 1564 C C . GLU A 1 204 ? -36.215 -2.411 44.064 1.00 88.94 204 GLU A C 1
ATOM 1566 O O . GLU A 1 204 ? -36.895 -2.089 45.039 1.00 88.94 204 GLU A O 1
ATOM 1571 N N . GLU A 1 205 ? -36.493 -3.504 43.341 1.00 89.06 205 GLU A N 1
ATOM 1572 C CA . GLU A 1 205 ? -37.592 -4.428 43.672 1.00 89.06 205 GLU A CA 1
ATOM 1573 C C . GLU A 1 205 ? -37.369 -5.127 45.030 1.00 89.06 205 GLU A C 1
ATOM 1575 O O . GLU A 1 205 ? -38.299 -5.208 45.836 1.00 89.06 205 GLU A O 1
ATOM 1580 N N . GLU A 1 206 ? -36.142 -5.576 45.332 1.00 90.44 206 GLU A N 1
ATOM 1581 C CA . GLU A 1 206 ? -35.803 -6.164 46.639 1.00 90.44 206 GLU A CA 1
ATOM 1582 C C . GLU A 1 206 ? -35.943 -5.146 47.791 1.00 90.44 206 GLU A C 1
ATOM 1584 O O . GLU A 1 206 ? -36.484 -5.484 48.850 1.00 90.44 206 GLU A O 1
ATOM 1589 N N . GLU A 1 207 ? -35.511 -3.891 47.599 1.00 91.56 207 GLU A N 1
ATOM 1590 C CA . GLU A 1 207 ? -35.679 -2.826 48.600 1.00 91.56 207 GLU A CA 1
ATOM 1591 C C . GLU A 1 207 ? -37.164 -2.500 48.855 1.00 91.56 207 GLU A C 1
ATOM 1593 O O . GLU A 1 207 ? -37.566 -2.343 50.014 1.00 91.56 207 GLU A O 1
ATOM 1598 N N . GLU A 1 208 ? -38.000 -2.442 47.810 1.00 92.12 208 GLU A N 1
ATOM 1599 C CA . GLU A 1 208 ? -39.447 -2.224 47.953 1.00 92.12 208 GLU A CA 1
ATOM 1600 C C . GLU A 1 208 ? -40.127 -3.371 48.730 1.00 92.12 208 GLU A C 1
ATOM 1602 O O . GLU A 1 208 ? -40.925 -3.111 49.640 1.00 92.12 208 GLU A O 1
ATOM 1607 N N . GLU A 1 209 ? -39.775 -4.635 48.455 1.00 92.06 209 GLU A N 1
ATOM 1608 C CA . GLU A 1 209 ? -40.297 -5.796 49.194 1.00 92.06 209 GLU A CA 1
ATOM 1609 C C . GLU A 1 209 ? -39.886 -5.781 50.682 1.00 92.06 209 GLU A C 1
ATOM 1611 O O . GLU A 1 209 ? -40.716 -6.042 51.569 1.00 92.06 209 GLU A O 1
ATOM 1616 N N . GLU A 1 210 ? -38.631 -5.426 50.991 1.00 92.44 210 GLU A N 1
ATOM 1617 C CA . GLU A 1 210 ? -38.153 -5.289 52.374 1.00 92.44 210 GLU A CA 1
ATOM 1618 C C . GLU A 1 210 ? -38.863 -4.145 53.125 1.00 92.44 210 GLU A C 1
ATOM 1620 O O . GLU A 1 210 ? -39.224 -4.288 54.309 1.00 92.44 210 GLU A O 1
ATOM 1625 N N . GLU A 1 211 ? -39.101 -3.006 52.462 1.00 92.44 211 GLU A N 1
ATOM 1626 C CA . GLU A 1 211 ? -39.841 -1.886 53.043 1.00 92.44 211 GLU A CA 1
ATOM 1627 C C . GLU A 1 211 ? -41.287 -2.289 53.379 1.00 92.44 211 GLU A C 1
ATOM 1629 O O . GLU A 1 211 ? -41.721 -2.080 54.524 1.00 92.44 211 GLU A O 1
ATOM 1634 N N . GLU A 1 212 ? -42.004 -2.947 52.460 1.00 91.56 212 GLU A N 1
ATOM 1635 C CA . GLU A 1 212 ? -43.372 -3.435 52.686 1.00 91.56 212 GLU A CA 1
ATOM 1636 C C . GLU A 1 212 ? -43.458 -4.443 53.848 1.00 91.56 212 GLU A C 1
ATOM 1638 O O . GLU A 1 212 ? -44.351 -4.354 54.716 1.00 91.56 212 GLU A O 1
ATOM 1643 N N . GLU A 1 213 ? -42.510 -5.385 53.936 1.00 91.44 213 GLU A N 1
ATOM 1644 C CA . GLU A 1 213 ? -42.467 -6.358 55.030 1.00 91.44 213 GLU A CA 1
ATOM 1645 C C . GLU A 1 213 ? -42.233 -5.650 56.378 1.00 91.44 213 GLU A C 1
ATOM 1647 O O . GLU A 1 213 ? -42.921 -5.921 57.381 1.00 91.44 213 GLU A O 1
ATOM 1652 N N . SER A 1 214 ? -41.333 -4.663 56.404 1.00 92.06 214 SER A N 1
ATOM 1653 C CA . SER A 1 214 ? -41.031 -3.880 57.602 1.00 92.06 214 SER A CA 1
ATOM 1654 C C . SER A 1 214 ? -42.233 -3.044 58.078 1.00 92.06 214 SER A C 1
ATOM 1656 O O . SER A 1 214 ? -42.540 -3.016 59.284 1.00 92.06 214 SER A O 1
ATOM 1658 N N . GLU A 1 215 ? -42.983 -2.421 57.162 1.00 92.56 215 GLU A N 1
ATOM 1659 C CA . GLU A 1 215 ? -44.173 -1.631 57.477 1.00 92.56 215 GLU A CA 1
ATOM 1660 C C . GLU A 1 215 ? -45.289 -2.502 58.065 1.00 92.56 215 GLU A C 1
ATOM 1662 O O . GLU A 1 215 ? -45.900 -2.160 59.097 1.00 92.56 215 GLU A O 1
ATOM 1667 N N . SER A 1 216 ? -45.519 -3.673 57.465 1.00 89.75 216 SER A N 1
ATOM 1668 C CA . SER A 1 216 ? -46.510 -4.642 57.938 1.00 89.75 216 SER A CA 1
ATOM 1669 C C . SER A 1 216 ? -46.195 -5.114 59.372 1.00 89.75 216 SER A C 1
ATOM 1671 O O . SER A 1 216 ? -47.074 -5.120 60.256 1.00 89.75 216 SER A O 1
ATOM 1673 N N . ALA A 1 217 ? -44.916 -5.374 59.670 1.00 91.00 217 ALA A N 1
ATOM 1674 C CA . ALA A 1 217 ? -44.434 -5.755 60.993 1.00 91.00 217 ALA A CA 1
ATOM 1675 C C . ALA A 1 217 ? -44.579 -4.616 62.023 1.00 91.00 217 ALA A C 1
ATOM 1677 O O . ALA A 1 217 ? -44.982 -4.842 63.179 1.00 91.00 217 ALA A O 1
ATOM 1678 N N . VAL A 1 218 ? -44.299 -3.365 61.637 1.00 91.62 218 VAL A N 1
ATOM 1679 C CA . VAL A 1 218 ? -44.490 -2.180 62.495 1.00 91.62 218 VAL A CA 1
ATOM 1680 C C . VAL A 1 218 ? -45.970 -1.987 62.834 1.00 91.62 218 VAL A C 1
ATOM 1682 O O . VAL A 1 218 ? -46.320 -1.737 64.001 1.00 91.62 218 VAL A O 1
ATOM 1685 N N . MET A 1 219 ? -46.862 -2.146 61.856 1.00 86.38 219 MET A N 1
ATOM 1686 C CA . MET A 1 219 ? -48.310 -2.054 62.054 1.00 86.38 219 MET A CA 1
ATOM 1687 C C . MET A 1 219 ? -48.831 -3.143 63.004 1.00 86.38 219 MET A C 1
ATOM 1689 O O . MET A 1 219 ? -49.629 -2.846 63.908 1.00 86.38 219 MET A O 1
ATOM 1693 N N . ALA A 1 220 ? -48.329 -4.377 62.900 1.00 89.06 220 ALA A N 1
ATOM 1694 C CA . ALA A 1 220 ? -48.638 -5.458 63.839 1.00 89.06 220 ALA A CA 1
ATOM 1695 C C . ALA A 1 220 ? -48.195 -5.123 65.281 1.00 89.06 220 ALA A C 1
ATOM 1697 O O . ALA A 1 220 ? -48.988 -5.226 66.232 1.00 89.06 220 ALA A O 1
ATOM 1698 N N . LYS A 1 221 ? -46.967 -4.610 65.457 1.00 89.12 221 LYS A N 1
ATOM 1699 C CA . LYS A 1 221 ? -46.437 -4.167 66.764 1.00 89.12 221 LYS A CA 1
ATOM 1700 C C . LYS A 1 221 ? -47.267 -3.022 67.371 1.00 89.12 221 LYS A C 1
ATOM 1702 O O . LYS A 1 221 ? -47.561 -3.042 68.575 1.00 89.12 221 LYS A O 1
ATOM 1707 N N . LYS A 1 222 ? -47.704 -2.039 66.567 1.00 87.75 222 LYS A N 1
ATOM 1708 C CA . LYS A 1 222 ? -48.587 -0.935 67.011 1.00 87.75 222 LYS A CA 1
ATOM 1709 C C . LYS A 1 222 ? -49.946 -1.455 67.502 1.00 87.75 222 LYS A C 1
ATOM 1711 O O . LYS A 1 222 ? -50.393 -1.058 68.586 1.00 87.75 222 LYS A O 1
ATOM 1716 N N . LYS A 1 223 ? -50.579 -2.384 66.770 1.00 83.12 223 LYS A N 1
ATOM 1717 C CA . LYS A 1 223 ? -51.853 -3.020 67.174 1.00 83.12 223 LYS A CA 1
ATOM 1718 C C . LYS A 1 223 ? -51.722 -3.755 68.520 1.00 83.12 223 LYS A C 1
ATOM 1720 O O . LYS A 1 223 ? -52.583 -3.595 69.392 1.00 83.12 223 LYS A O 1
ATOM 1725 N N . ALA A 1 224 ? -50.621 -4.476 68.752 1.00 80.38 224 ALA A N 1
ATOM 1726 C CA . ALA A 1 224 ? -50.353 -5.163 70.022 1.00 80.38 224 ALA A CA 1
ATOM 1727 C C . ALA A 1 224 ? -50.150 -4.193 71.208 1.00 80.38 224 ALA A C 1
ATOM 1729 O O . ALA A 1 224 ? -50.726 -4.388 72.287 1.00 80.38 224 ALA A O 1
ATOM 1730 N N . LYS A 1 225 ? -49.393 -3.100 71.016 1.00 79.81 225 LYS A N 1
ATOM 1731 C CA . LYS A 1 225 ? -49.205 -2.058 72.048 1.00 79.81 225 LYS A CA 1
ATOM 1732 C C . LYS A 1 225 ? -50.518 -1.350 72.407 1.00 79.81 225 LYS A C 1
ATOM 1734 O O . LYS A 1 225 ? -50.772 -1.129 73.591 1.00 79.81 225 LYS A O 1
ATOM 1739 N N . LYS A 1 226 ? -51.386 -1.046 71.431 1.00 75.81 226 LYS A N 1
ATOM 1740 C CA . LYS A 1 226 ? -52.696 -0.404 71.675 1.00 75.81 226 LYS A CA 1
ATOM 1741 C C . LYS A 1 226 ? -53.614 -1.288 72.535 1.00 75.81 226 LYS A C 1
ATOM 1743 O O . LYS A 1 226 ? -54.242 -0.777 73.465 1.00 75.81 226 LYS A O 1
ATOM 1748 N N . LYS A 1 227 ? -53.609 -2.614 72.320 1.00 69.06 227 LYS A N 1
ATOM 1749 C CA . LYS A 1 227 ? -54.306 -3.587 73.190 1.00 69.06 227 LYS A CA 1
ATOM 1750 C C . LYS A 1 227 ? -53.764 -3.578 74.631 1.00 69.06 227 LYS A C 1
ATOM 1752 O O . LYS A 1 227 ? -54.556 -3.552 75.570 1.00 69.06 227 LYS A O 1
ATOM 1757 N N . LYS A 1 228 ? -52.438 -3.513 74.832 1.00 68.38 228 LYS A N 1
ATOM 1758 C CA . LYS A 1 228 ? -51.825 -3.404 76.178 1.00 68.38 228 LYS A CA 1
ATOM 1759 C C . LYS A 1 228 ? -52.112 -2.057 76.865 1.00 68.38 228 LYS A C 1
ATOM 1761 O O . LYS A 1 228 ? -52.399 -2.040 78.059 1.00 68.38 228 LYS A O 1
ATOM 1766 N N . LYS A 1 229 ? -52.090 -0.934 76.134 1.00 64.81 229 LYS A N 1
ATOM 1767 C CA . LYS A 1 229 ? -52.333 0.416 76.686 1.00 64.81 229 LYS A CA 1
ATOM 1768 C C . LYS A 1 229 ? -53.795 0.624 77.111 1.00 64.81 229 LYS A C 1
ATOM 1770 O O . LYS A 1 229 ? -54.029 1.183 78.177 1.00 64.81 229 LYS A O 1
ATOM 1775 N N . LYS A 1 230 ? -54.769 0.075 76.367 1.00 58.47 230 LYS A N 1
ATOM 1776 C CA . LYS A 1 230 ? -56.190 0.040 76.781 1.00 58.47 230 LYS A CA 1
ATOM 1777 C C . LYS A 1 230 ? -56.405 -0.763 78.078 1.00 58.47 230 LYS A C 1
ATOM 1779 O O . LYS A 1 230 ? -57.318 -0.457 78.833 1.00 58.47 230 LYS A O 1
ATOM 1784 N N . LYS A 1 231 ? -55.532 -1.739 78.368 1.00 57.72 231 LYS A N 1
ATOM 1785 C CA . LYS A 1 231 ? -55.518 -2.493 79.635 1.00 57.72 231 LYS A CA 1
ATOM 1786 C C . LYS A 1 231 ? -54.893 -1.706 80.803 1.00 57.72 231 LYS A C 1
ATOM 1788 O O . LYS A 1 231 ? -55.292 -1.924 81.938 1.00 57.72 231 LYS A O 1
ATOM 1793 N N . LYS A 1 232 ? -53.952 -0.786 80.537 1.00 51.84 232 LYS A N 1
ATOM 1794 C CA . LYS A 1 232 ? -53.269 0.034 81.562 1.00 51.84 232 LYS A CA 1
ATOM 1795 C C . LYS A 1 232 ? -53.962 1.366 81.895 1.00 51.84 232 LYS A C 1
ATOM 1797 O O . LYS A 1 232 ? -53.871 1.792 83.032 1.00 51.84 232 LYS A O 1
ATOM 1802 N N . LEU A 1 233 ? -54.720 1.985 80.983 1.00 48.31 233 LEU A N 1
ATOM 1803 C CA . LEU A 1 233 ? -55.450 3.247 81.250 1.00 48.31 233 LEU A CA 1
ATOM 1804 C C . LEU A 1 233 ? -56.647 3.127 82.222 1.00 48.31 233 LEU A C 1
ATOM 1806 O O . LEU A 1 233 ? -57.370 4.096 82.424 1.00 48.31 233 LEU A O 1
ATOM 1810 N N . ARG A 1 234 ? -56.849 1.962 82.849 1.00 47.09 234 ARG A N 1
ATOM 1811 C CA . ARG A 1 234 ? -57.728 1.802 84.018 1.00 47.09 234 ARG A CA 1
ATOM 1812 C C . ARG A 1 234 ? -57.025 2.064 85.359 1.00 47.09 234 ARG A C 1
ATOM 1814 O O . ARG A 1 234 ? -57.679 1.963 86.387 1.00 47.09 234 ARG A O 1
ATOM 1821 N N . GLY A 1 235 ? -55.739 2.417 85.379 1.00 47.31 235 GLY A N 1
ATOM 1822 C CA . GLY A 1 235 ? -55.048 2.757 86.620 1.00 47.31 235 GLY A CA 1
ATOM 1823 C C . GLY A 1 235 ? -53.920 3.754 86.397 1.00 47.31 235 GLY A C 1
ATOM 1824 O O . GLY A 1 235 ? -53.037 3.494 85.585 1.00 47.31 235 GLY A O 1
ATOM 1825 N N . TYR A 1 236 ? -53.955 4.837 87.177 1.00 39.53 236 TYR A N 1
ATOM 1826 C CA . TYR A 1 236 ? -52.937 5.887 87.316 1.00 39.53 236 TYR A CA 1
ATOM 1827 C C . TYR A 1 236 ? -52.797 6.842 86.113 1.00 39.53 236 TYR A C 1
ATOM 1829 O O . TYR A 1 236 ? -52.678 6.419 84.971 1.00 39.53 236 TYR A O 1
ATOM 1837 N N . GLY A 1 237 ? -52.828 8.168 86.263 1.00 40.38 237 GLY A N 1
ATOM 1838 C CA . GLY A 1 237 ? -52.525 8.984 87.440 1.00 40.38 237 GLY A CA 1
ATOM 1839 C C . GLY A 1 237 ? -51.270 9.811 87.157 1.00 40.38 237 GLY A C 1
ATOM 1840 O O . GLY A 1 237 ? -50.187 9.247 87.147 1.00 40.38 237 GLY A O 1
ATOM 1841 N N . LYS A 1 238 ? -51.506 11.093 86.849 1.00 45.50 238 LYS A N 1
ATOM 1842 C CA . LYS A 1 238 ? -50.686 12.308 86.996 1.00 45.50 238 LYS A CA 1
ATOM 1843 C C . LYS A 1 238 ? -49.145 12.214 87.115 1.00 45.50 238 LYS A C 1
ATOM 1845 O O . LYS A 1 238 ? -48.600 11.498 87.941 1.00 45.50 238 LYS A O 1
ATOM 1850 N N . ASP A 1 239 ? -48.537 13.127 86.351 1.00 42.31 239 ASP A N 1
ATOM 1851 C CA . ASP A 1 239 ? -47.230 13.784 86.511 1.00 42.31 239 ASP A CA 1
ATOM 1852 C C . ASP A 1 239 ? -46.006 13.117 85.860 1.00 42.31 239 ASP A C 1
ATOM 1854 O O . ASP A 1 239 ? -45.656 11.970 86.121 1.00 42.31 239 ASP A O 1
ATOM 1858 N N . GLY A 1 240 ? -45.334 13.872 84.981 1.00 40.88 240 GLY A N 1
ATOM 1859 C CA . GLY A 1 240 ? -44.089 13.445 84.342 1.00 40.88 240 GLY A CA 1
ATOM 1860 C C . GLY A 1 240 ? -43.678 14.306 83.149 1.00 40.88 240 GLY A C 1
ATOM 1861 O O . GLY A 1 240 ? -44.085 14.052 82.019 1.00 40.88 240 GLY A O 1
ATOM 1862 N N . VAL A 1 241 ? -42.860 15.318 83.433 1.00 49.91 241 VAL A N 1
ATOM 1863 C CA . VAL A 1 241 ? -42.172 16.231 82.506 1.00 49.91 241 VAL A CA 1
ATOM 1864 C C . VAL A 1 241 ? -41.260 15.452 81.544 1.00 49.91 241 VAL A C 1
ATOM 1866 O O . VAL A 1 241 ? -40.500 14.589 81.976 1.00 49.91 241 VAL A O 1
ATOM 1869 N N . PHE A 1 242 ? -41.319 15.766 80.245 1.00 38.34 242 PHE A N 1
ATOM 1870 C CA . PHE A 1 242 ? -40.508 15.141 79.192 1.00 38.34 242 PHE A CA 1
ATOM 1871 C C . PHE A 1 242 ? -39.459 16.147 78.691 1.00 38.34 242 PHE A C 1
ATOM 1873 O O . PHE A 1 242 ? -39.817 17.202 78.170 1.00 38.34 242 PHE A O 1
ATOM 1880 N N . MET A 1 243 ? -38.170 15.848 78.880 1.00 44.91 243 MET A N 1
ATOM 1881 C CA . MET A 1 243 ? -37.064 16.663 78.363 1.00 44.91 243 MET A CA 1
ATOM 1882 C C . MET A 1 243 ? -36.748 16.289 76.908 1.00 44.91 243 MET A C 1
ATOM 1884 O O . MET A 1 243 ? -36.496 15.126 76.597 1.00 44.91 243 MET A O 1
ATOM 1888 N N . ASN A 1 244 ? -36.747 17.294 76.029 1.00 50.06 244 ASN A N 1
ATOM 1889 C CA . ASN A 1 244 ? -36.332 17.197 74.631 1.00 50.06 244 ASN A CA 1
ATOM 1890 C C . ASN A 1 244 ? -34.802 17.304 74.526 1.00 50.06 244 ASN A C 1
ATOM 1892 O O . ASN A 1 244 ? -34.246 18.351 74.835 1.00 50.06 244 ASN A O 1
ATOM 1896 N N . ASN A 1 245 ? -34.139 16.252 74.041 1.00 47.41 245 ASN A N 1
ATOM 1897 C CA . ASN A 1 245 ? -32.706 16.239 73.708 1.00 47.41 245 ASN A CA 1
ATOM 1898 C C . ASN A 1 245 ? -32.509 15.824 72.236 1.00 47.41 245 ASN A C 1
ATOM 1900 O O . ASN A 1 245 ? -31.911 14.789 71.949 1.00 47.41 245 ASN A O 1
ATOM 1904 N N . GLY A 1 246 ? -33.079 16.592 71.299 1.00 51.69 246 GLY A N 1
ATOM 1905 C CA . GLY A 1 246 ? -33.229 16.187 69.893 1.00 51.69 246 GLY A CA 1
ATOM 1906 C C . GLY A 1 246 ? -32.513 17.026 68.831 1.00 51.69 246 GLY A C 1
ATOM 1907 O O . GLY A 1 246 ? -32.736 16.766 67.655 1.00 51.69 246 GLY A O 1
ATOM 1908 N N . ASP A 1 247 ? -31.667 18.002 69.184 1.00 53.34 247 ASP A N 1
ATOM 1909 C CA . ASP A 1 247 ? -31.277 19.043 68.207 1.00 53.34 247 ASP A CA 1
ATOM 1910 C C . ASP A 1 247 ? -29.807 19.035 67.739 1.00 53.34 247 ASP A C 1
ATOM 1912 O O . ASP A 1 247 ? -29.450 19.770 66.820 1.00 53.34 247 ASP A O 1
ATOM 1916 N N . ALA A 1 248 ? -28.934 18.173 68.271 1.00 51.31 248 ALA A N 1
ATOM 1917 C CA . ALA A 1 248 ? -27.497 18.239 67.950 1.00 51.31 248 ALA A CA 1
ATOM 1918 C C . ALA A 1 248 ? -27.065 17.461 66.684 1.00 51.31 248 ALA A C 1
ATOM 1920 O O . ALA A 1 248 ? -26.067 17.809 66.052 1.00 51.31 248 ALA A O 1
ATOM 1921 N N . LEU A 1 249 ? -27.801 16.423 66.270 1.00 54.53 249 LEU A N 1
ATOM 1922 C CA . LEU A 1 249 ? -27.420 15.577 65.121 1.00 54.53 249 LEU A CA 1
ATOM 1923 C C . LEU A 1 249 ? -27.877 16.138 63.762 1.00 54.53 249 LEU A C 1
ATOM 1925 O O . LEU A 1 249 ? -27.296 15.812 62.729 1.00 54.53 249 LEU A O 1
ATOM 1929 N N . ASN A 1 250 ? -28.855 17.047 63.754 1.00 56.66 250 ASN A N 1
ATOM 1930 C CA . ASN A 1 250 ? -29.488 17.554 62.531 1.00 56.66 250 ASN A CA 1
ATOM 1931 C C . ASN A 1 250 ? -28.722 18.706 61.841 1.00 56.66 250 ASN A C 1
ATOM 1933 O O . ASN A 1 250 ? -29.059 19.111 60.725 1.00 56.66 250 ASN A O 1
ATOM 1937 N N . VAL A 1 251 ? -27.691 19.249 62.496 1.00 59.56 251 VAL A N 1
ATOM 1938 C CA . VAL A 1 251 ? -26.851 20.331 61.950 1.00 59.56 251 VAL A CA 1
ATOM 1939 C C . VAL A 1 251 ? -25.714 19.762 61.094 1.00 59.56 251 VAL A C 1
ATOM 1941 O O . VAL A 1 251 ? -25.492 20.223 59.976 1.00 59.56 251 VAL A O 1
ATOM 1944 N N . ARG A 1 252 ? -25.070 18.673 61.542 1.00 59.97 252 ARG A N 1
ATOM 1945 C CA . ARG A 1 252 ? -23.939 18.050 60.827 1.00 59.97 252 ARG A CA 1
ATOM 1946 C C . ARG A 1 252 ? -24.308 17.482 59.455 1.00 59.97 252 ARG A C 1
ATOM 1948 O O . ARG A 1 252 ? -23.508 17.580 58.528 1.00 59.97 252 ARG A O 1
ATOM 1955 N N . LEU A 1 253 ? -25.513 16.929 59.304 1.00 68.50 253 LEU A N 1
ATOM 1956 C CA . LEU A 1 253 ? -25.963 16.378 58.022 1.00 68.50 253 LEU A CA 1
ATOM 1957 C C . LEU A 1 253 ? -26.222 17.487 56.986 1.00 68.50 253 LEU A C 1
ATOM 1959 O O . LEU A 1 253 ? -25.880 17.342 55.814 1.00 68.50 253 LEU A O 1
ATOM 1963 N N . ARG A 1 254 ? -26.755 18.637 57.424 1.00 70.62 254 ARG A N 1
ATOM 1964 C CA . ARG A 1 254 ? -27.015 19.789 56.546 1.00 70.62 254 ARG A CA 1
ATOM 1965 C C . ARG A 1 254 ? -25.734 20.430 56.011 1.00 70.62 254 ARG A C 1
ATOM 1967 O O . ARG A 1 254 ? -25.698 20.820 54.841 1.00 70.62 254 ARG A O 1
ATOM 1974 N N . ASP A 1 255 ? -24.685 20.500 56.824 1.00 80.31 255 ASP A N 1
ATOM 1975 C CA . ASP A 1 255 ? -23.407 21.092 56.410 1.00 80.31 255 ASP A CA 1
ATOM 1976 C C . ASP A 1 255 ? -22.643 20.204 55.414 1.00 80.31 255 ASP A C 1
ATOM 1978 O O . ASP A 1 255 ? -22.043 20.708 54.460 1.00 80.31 255 ASP A O 1
ATOM 1982 N N . TRP A 1 256 ? -22.738 18.878 55.554 1.00 81.00 256 TRP A N 1
ATOM 1983 C CA . TRP A 1 256 ? -22.117 17.933 54.621 1.00 81.00 256 TRP A CA 1
ATOM 1984 C C . TRP A 1 256 ? -22.743 17.989 53.215 1.00 81.00 256 TRP A C 1
ATOM 1986 O O . TRP A 1 256 ? -22.024 18.043 52.212 1.00 81.00 256 TRP A O 1
ATOM 1996 N N . VAL A 1 257 ? -24.078 18.079 53.127 1.00 85.50 257 VAL A N 1
ATOM 1997 C CA . VAL A 1 257 ? -24.799 18.188 51.842 1.00 85.50 257 VAL A CA 1
ATOM 1998 C C . VAL A 1 257 ? -24.435 19.480 51.095 1.00 85.50 257 VAL A C 1
ATOM 2000 O O . VAL A 1 257 ? -24.250 19.464 49.873 1.00 85.50 257 VAL A O 1
ATOM 2003 N N . LYS A 1 258 ? -24.252 20.602 51.810 1.00 89.00 258 LYS A N 1
ATOM 2004 C CA . LYS A 1 258 ? -23.816 21.873 51.201 1.00 89.00 258 LYS A CA 1
ATOM 2005 C C . LYS A 1 258 ? -22.429 21.777 50.558 1.00 89.00 258 LYS A C 1
ATOM 2007 O O . LYS A 1 258 ? -22.249 22.274 49.445 1.00 89.00 258 LYS A O 1
ATOM 2012 N N . LEU A 1 259 ? -21.470 21.111 51.204 1.00 89.75 259 LEU A N 1
ATOM 2013 C CA . LEU A 1 259 ? -20.105 20.977 50.679 1.00 89.75 259 LEU A CA 1
A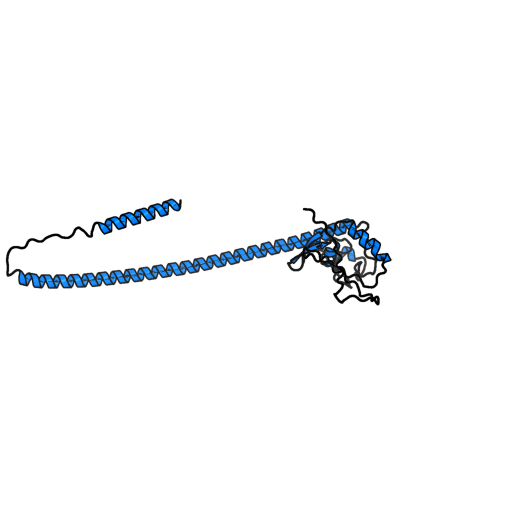TOM 2014 C C . LEU A 1 259 ? -20.051 20.151 49.381 1.00 89.75 259 LEU A C 1
ATOM 2016 O O . LEU A 1 259 ? -19.354 20.532 48.436 1.00 89.75 259 LEU A O 1
ATOM 2020 N N . LYS A 1 260 ? -20.835 19.067 49.281 1.00 91.88 260 LYS A N 1
ATOM 2021 C CA . LYS A 1 260 ? -20.883 18.226 48.069 1.00 91.88 260 LYS A CA 1
ATOM 2022 C C . LYS A 1 260 ? -21.449 18.952 46.845 1.00 91.88 260 LYS A C 1
ATOM 2024 O O . LYS A 1 260 ? -20.953 18.774 45.729 1.00 91.88 260 LYS A O 1
ATOM 2029 N N . MET A 1 261 ? -22.437 19.821 47.048 1.00 89.19 261 MET A N 1
ATOM 2030 C CA . MET A 1 261 ? -23.024 20.641 45.982 1.00 89.19 261 MET A CA 1
ATOM 2031 C C . MET A 1 261 ? -22.021 21.645 45.382 1.00 89.19 261 MET A C 1
ATOM 2033 O O . MET A 1 261 ? -22.001 21.851 44.162 1.00 89.19 261 MET A O 1
ATOM 2037 N N . GLU A 1 262 ? -21.159 22.261 46.199 1.00 92.75 262 GLU A N 1
ATOM 2038 C CA . GLU A 1 262 ? -20.146 23.208 45.708 1.00 92.75 262 GLU A CA 1
ATOM 2039 C C . GLU A 1 262 ? -19.020 22.530 44.915 1.00 92.75 262 GLU A C 1
ATOM 2041 O O . GLU A 1 262 ? -18.554 23.071 43.904 1.00 92.75 262 GLU A O 1
ATOM 2046 N N . GLU A 1 263 ? -18.612 21.328 45.324 1.00 91.81 263 GLU A N 1
ATOM 2047 C CA . GLU A 1 263 ? -17.584 20.541 44.635 1.00 91.81 263 GLU A CA 1
ATOM 2048 C C . GLU A 1 263 ? -18.010 20.211 43.190 1.00 91.81 263 GLU A C 1
ATOM 2050 O O . GLU A 1 263 ? -17.244 20.393 42.235 1.00 91.81 263 GLU A O 1
ATOM 2055 N N . ASN A 1 264 ? -19.279 19.833 43.004 1.00 85.62 264 ASN A N 1
ATOM 2056 C CA . ASN A 1 264 ? -19.854 19.546 41.689 1.00 85.62 264 ASN A CA 1
ATOM 2057 C C . ASN A 1 264 ? -19.969 20.795 40.797 1.00 85.62 264 ASN A C 1
ATOM 2059 O O . ASN A 1 264 ? -19.711 20.719 39.590 1.00 85.62 264 ASN A O 1
ATOM 2063 N N . LYS A 1 265 ? -20.273 21.972 41.365 1.00 90.81 265 LYS A N 1
ATOM 2064 C CA . LYS A 1 265 ? -20.270 23.241 40.609 1.00 90.81 265 LYS A CA 1
ATOM 2065 C C . LYS A 1 265 ? -18.869 23.602 40.099 1.00 90.81 265 LYS A C 1
ATOM 2067 O O . LYS A 1 265 ? -18.736 24.036 38.952 1.00 90.81 265 LYS A O 1
ATOM 2072 N N . LYS A 1 266 ? -17.816 23.383 40.899 1.00 89.69 266 LYS A N 1
ATOM 2073 C CA . LYS A 1 266 ? -16.419 23.623 40.482 1.00 89.69 266 LYS A CA 1
ATOM 2074 C C . LYS A 1 266 ? -15.979 22.669 39.363 1.00 89.69 266 LYS A C 1
ATOM 2076 O O . LYS A 1 266 ? -15.340 23.116 38.410 1.00 89.69 266 LYS A O 1
ATOM 2081 N N . LYS A 1 267 ? -16.380 21.390 39.415 1.00 86.81 267 LYS A N 1
ATOM 2082 C CA . LYS A 1 267 ? -16.106 20.403 38.347 1.00 86.81 267 LYS A CA 1
ATOM 2083 C C . LYS A 1 267 ? -16.779 20.773 37.017 1.00 86.81 267 LYS A C 1
ATOM 2085 O O . LYS A 1 267 ? -16.154 20.624 35.971 1.00 86.81 267 LYS A O 1
ATOM 2090 N N . LYS A 1 268 ? -18.001 21.327 37.040 1.00 84.88 268 LYS A N 1
ATOM 2091 C CA . LYS A 1 268 ? -18.686 21.813 35.823 1.00 84.88 268 LYS A CA 1
ATOM 2092 C C . LYS A 1 268 ? -18.022 23.053 35.206 1.00 84.88 268 LYS A C 1
ATOM 2094 O O . LYS A 1 268 ? -17.967 23.143 33.986 1.00 84.88 268 LYS A O 1
ATOM 2099 N N . LYS A 1 269 ? -17.481 23.977 36.014 1.00 85.06 269 LYS A N 1
ATOM 2100 C CA . LYS A 1 269 ? -16.768 25.168 35.502 1.00 85.06 269 LYS A CA 1
ATOM 2101 C C . LYS A 1 269 ? -15.422 24.849 34.842 1.00 85.06 269 LYS A C 1
ATOM 2103 O O . LYS A 1 269 ? -15.042 25.572 33.941 1.00 85.06 269 LYS A O 1
ATOM 2108 N N . LYS A 1 270 ? -14.724 23.783 35.254 1.00 79.75 270 LYS A N 1
ATOM 2109 C CA . LYS A 1 270 ? -13.451 23.351 34.633 1.00 79.75 270 LYS A CA 1
ATOM 2110 C C . LYS A 1 270 ? -13.615 22.605 33.299 1.00 79.75 270 LYS A C 1
ATOM 2112 O O . LYS A 1 270 ? -12.620 22.351 32.636 1.00 79.75 270 LYS A O 1
ATOM 2117 N N . LYS A 1 271 ? -14.839 22.196 32.946 1.00 76.06 271 LYS A N 1
ATOM 2118 C CA . LYS A 1 271 ? -15.156 21.480 31.696 1.00 76.06 271 LYS A CA 1
ATOM 2119 C C . LYS A 1 271 ? -15.650 22.400 30.567 1.00 76.06 271 LYS A C 1
ATOM 2121 O O . LYS A 1 271 ? -15.912 21.898 29.479 1.00 76.06 271 LYS A O 1
ATOM 2126 N N . LYS A 1 272 ? -15.819 23.697 30.834 1.00 63.81 272 LYS A N 1
ATOM 2127 C CA . LYS A 1 272 ? -16.105 24.740 29.840 1.00 63.81 272 LYS A CA 1
ATOM 2128 C C . LYS A 1 272 ? -14.840 25.542 29.594 1.00 63.81 272 LYS A C 1
ATOM 2130 O O . LYS A 1 272 ? -14.672 25.971 28.439 1.00 63.81 272 LYS A O 1
#

pLDDT: mean 74.09, std 22.37, range [24.94, 98.69]

Radius of gyration: 46.61 Å; chains: 1; bounding box: 117×42×126 Å

Foldseek 3Di:
DDDDPDQPQDDPPDDDDDDDDDDDDDQDPRQRDDPVNARPPPPPDPRDDDPVVVVVVVVVVPPDDFPWFWFQDPNDTHTYGLVRLCVSCLDQAALQQLAGDDPPFDWAAAPPDRHIHGCVRQVVDVVRHHCVRVPPDRPPCPPCPVSSVVSSNVSSVVRVVVVVVVVVVVVVVVVVVVVVVVVVVVVVVVVVVVVVVVVVVVVVVVVVVVVVVVVVVVVVVVVVVVVVVVVVVVDDDDDDDDDDPDPDPVVVVVVVVVVVVVVVVVVVVVVD

Organism: NCBI:txid152367

InterPro domains:
  IPR011011 Zinc finger, FYVE/PHD-type [SSF57903] (91-137)